Protein AF-A0A933ZY18-F1 (afdb_monomer)

Sequence (233 aa):
MLEDGKVERRLSHQMHDGTRAIAFTPGREPAPAQACGDRAPAEVPLDQVLRCLRPAGGAHWSYLAAWSHARRQGGEQSARAFIGELFAHVPVLDSGARGSTMTFAERDMGDVLIAWESEARLLSEKVGGGRFEIVVPPDSILTAPQVALVESNVDKHGTRAVAQAYLEHLFTREAQAIAERHFYRPTTRPAAIGLPPWELDTVEGAFEGWNAAQQAHFAEGALFDQLSIAAGR

Foldseek 3Di:
DPDDDQFDDWDFQLFKWFLFWKKFFPDDDDDPDDDPDPDDDLADAVLSQLQWEEEAACNLQNLVFQLLVQCVVPHNVSSLVRLLSSLLNHPDHDPHRVRQLCCCQPVVGIGIYRHIQLSLCCCCPPPPVNRIDIRGHQAGAIDGDIDTDRVVVCVVVVNVVVVVVVSVVSLDPVVLVVCVVSVTAHDNDGRPPDDPPHDHHYCCRRQVDDVSSCVQDPPVVHSVVVSNVSSVD

Nearest PDB structures (foldseek):
  1sbp-assembly1_A  TM=8.706E-01  e=3.350E-17  Salmonella enterica subsp. enterica serovar Typhimurium
  5um2-assembly1_A  TM=8.515E-01  e=4.002E-17  Xanthomonas citri pv. citri str. 306
  7li1-assembly4_D  TM=5.267E-01  e=4.310E-04  Moraxella catarrhalis
  8blj-assembly3_E  TM=5.184E-01  e=4.954E-02  Homo sapiens
  5cc2-assembly1_A  TM=5.055E-01  e=2.182E-01  Rattus norvegicus

Secondary structure (DSSP, 8-state):
--SSS---EEEP-S-BEETTEEEE-TTPPPPSSS---S---S---HHHHGGGEEE-S-HHHHHHHHHHHHHHHHHHHHHHHHHHHHHHT-----SSHHHHHHHHHTS---SEEEE-HHHHHHIIIIISTT--EEE--S--BEE---EEE-HHHHHHTT-HHHHHHHHHHTTSHHHHHHHHHTTPBPSSS--SS-------B-HHHHSSSHHHHIIIIISTTSHHHHHHHHTT-

pLDDT: mean 72.8, std 20.16, range [28.47, 97.62]

Structure (mmCIF, N/CA/C/O backbone):
data_AF-A0A933ZY18-F1
#
_entry.id   AF-A0A933ZY18-F1
#
loop_
_atom_site.group_PDB
_atom_site.id
_atom_site.type_symbol
_atom_site.label_atom_id
_atom_site.label_alt_id
_atom_site.label_comp_id
_atom_site.label_asym_id
_atom_site.label_entity_id
_atom_site.label_seq_id
_atom_site.pdbx_PDB_ins_code
_atom_site.Cartn_x
_atom_site.Cartn_y
_atom_site.Cartn_z
_atom_site.occupancy
_atom_site.B_iso_or_equiv
_atom_site.auth_seq_id
_atom_site.auth_comp_id
_atom_site.auth_asym_id
_atom_site.auth_atom_id
_atom_site.pdbx_PDB_model_num
ATOM 1 N N . MET A 1 1 ? 2.958 8.145 7.559 1.00 34.53 1 MET A N 1
ATOM 2 C CA . MET A 1 1 ? 2.672 8.616 8.932 1.00 34.53 1 MET A CA 1
ATOM 3 C C . MET A 1 1 ? 1.778 9.828 8.807 1.00 34.53 1 MET A C 1
ATOM 5 O O . MET A 1 1 ? 2.073 10.654 7.960 1.00 34.53 1 MET A O 1
ATOM 9 N N . LEU A 1 2 ? 0.702 9.921 9.587 1.00 28.47 2 LEU A N 1
ATOM 10 C CA . LEU A 1 2 ? 0.113 11.232 9.845 1.00 28.47 2 LEU A CA 1
ATOM 11 C C . LEU A 1 2 ? 1.062 11.922 10.827 1.00 28.47 2 LEU A C 1
ATOM 13 O O . LEU A 1 2 ? 1.424 11.321 11.842 1.00 28.47 2 LEU A O 1
ATOM 17 N N . GLU A 1 3 ? 1.553 13.093 10.438 1.00 29.53 3 GLU A N 1
ATOM 18 C CA . GLU A 1 3 ? 2.383 13.955 11.272 1.00 29.53 3 GLU A CA 1
ATOM 19 C C . GLU A 1 3 ? 1.662 14.283 12.589 1.00 29.53 3 GLU A C 1
ATOM 21 O O . GLU A 1 3 ? 0.439 14.186 12.690 1.00 29.53 3 GLU A O 1
ATOM 26 N N . ASP A 1 4 ? 2.454 14.642 13.596 1.00 32.34 4 ASP A N 1
ATOM 27 C CA . ASP A 1 4 ? 2.070 14.948 14.977 1.00 32.34 4 ASP A CA 1
ATOM 28 C C . ASP A 1 4 ? 1.767 13.746 15.879 1.00 32.34 4 ASP A C 1
ATOM 30 O O . ASP A 1 4 ? 0.615 13.401 16.122 1.00 32.34 4 ASP A O 1
ATOM 34 N N . GLY A 1 5 ? 2.832 13.158 16.442 1.00 33.94 5 GLY A N 1
ATOM 35 C CA . GLY A 1 5 ? 3.031 12.866 17.880 1.00 33.94 5 GLY A CA 1
ATOM 36 C C . GLY A 1 5 ? 1.871 12.435 18.800 1.00 33.94 5 GLY A C 1
ATOM 37 O O . GLY A 1 5 ? 2.003 12.582 20.009 1.00 33.94 5 GLY A O 1
ATOM 38 N N . LYS A 1 6 ? 0.743 11.930 18.291 1.00 39.88 6 LYS A N 1
ATOM 39 C CA . LYS A 1 6 ? -0.504 11.682 19.046 1.00 39.88 6 LYS A CA 1
ATOM 40 C C . LYS A 1 6 ? -1.030 10.252 18.905 1.00 39.88 6 LYS A C 1
ATOM 42 O O . LYS A 1 6 ? -2.209 9.994 19.150 1.00 39.88 6 LYS A O 1
ATOM 47 N N . VAL A 1 7 ? -0.174 9.318 18.491 1.00 38.09 7 VAL A N 1
ATOM 48 C CA . VAL A 1 7 ? -0.506 7.891 18.402 1.00 38.09 7 VAL A CA 1
ATOM 49 C C . VAL A 1 7 ? 0.275 7.141 19.475 1.00 38.09 7 VAL A C 1
ATOM 51 O O . VAL A 1 7 ? 1.445 6.831 19.275 1.00 38.09 7 VAL A O 1
ATOM 54 N N . GLU A 1 8 ? -0.371 6.846 20.604 1.00 49.00 8 GLU A N 1
ATOM 55 C CA . GLU A 1 8 ? 0.289 6.244 21.777 1.00 49.00 8 GLU A CA 1
ATOM 56 C C . GLU A 1 8 ? 0.018 4.745 21.979 1.00 49.00 8 GLU A C 1
ATOM 58 O O . GLU A 1 8 ? 0.599 4.121 22.863 1.00 49.00 8 GLU A O 1
ATOM 63 N N . ARG A 1 9 ? -0.736 4.085 21.088 1.00 39.62 9 ARG A N 1
ATOM 64 C CA . ARG A 1 9 ? -0.764 2.613 21.062 1.00 39.62 9 ARG A CA 1
ATOM 65 C C . ARG A 1 9 ? -1.024 2.068 19.664 1.00 39.62 9 ARG A C 1
ATOM 67 O O . ARG A 1 9 ? -2.164 2.029 19.203 1.00 39.62 9 ARG A O 1
ATOM 74 N N . ARG A 1 10 ? 0.045 1.631 18.988 1.00 44.94 10 ARG A N 1
ATOM 75 C CA . ARG A 1 10 ? -0.068 0.776 17.796 1.00 44.94 10 ARG A CA 1
ATOM 76 C C . ARG A 1 10 ? -0.525 -0.600 18.262 1.00 44.94 10 ARG A C 1
ATOM 78 O O . ARG A 1 10 ? 0.154 -1.226 19.075 1.00 44.94 10 ARG A O 1
ATOM 85 N N . LEU A 1 11 ? -1.676 -1.051 17.781 1.00 39.22 11 LEU A N 1
ATOM 86 C CA . LEU A 1 11 ? -2.040 -2.457 17.889 1.00 39.22 11 LEU A CA 1
ATOM 87 C C . LEU A 1 11 ? -1.431 -3.180 16.687 1.00 39.22 11 LEU A C 1
ATOM 89 O O . LEU A 1 11 ? -1.256 -2.582 15.627 1.00 39.22 11 LEU A O 1
ATOM 93 N N . SER A 1 12 ? -1.038 -4.434 16.898 1.00 42.81 12 SER A N 1
ATOM 94 C CA . SER A 1 12 ? -0.394 -5.298 15.903 1.00 42.81 12 SER A CA 1
ATOM 95 C C . SER A 1 12 ? -1.143 -5.329 14.569 1.00 42.81 12 SER A C 1
ATOM 97 O O . SER A 1 12 ? -2.323 -5.005 14.512 1.00 42.81 12 SER A O 1
ATOM 99 N N . HIS A 1 13 ? -0.477 -5.790 13.509 1.00 48.47 13 HIS A N 1
ATOM 100 C CA . HIS A 1 13 ? -1.038 -5.935 12.162 1.00 48.47 13 HIS A CA 1
ATOM 101 C C . HIS A 1 13 ? -2.472 -6.482 12.170 1.00 48.47 13 HIS A C 1
ATOM 103 O O . HIS A 1 13 ? -2.711 -7.631 12.547 1.00 48.47 13 HIS A O 1
ATOM 109 N N . GLN A 1 14 ? -3.432 -5.643 11.775 1.00 37.50 14 GLN A N 1
ATOM 110 C CA . GLN A 1 14 ? -4.850 -6.006 11.795 1.00 37.50 14 GLN A CA 1
ATOM 111 C C . GLN A 1 14 ? -5.166 -7.034 10.708 1.00 37.50 14 GLN A C 1
ATOM 113 O O . GLN A 1 14 ? -5.927 -7.977 10.929 1.00 37.50 14 GLN A O 1
ATOM 118 N N . MET A 1 15 ? -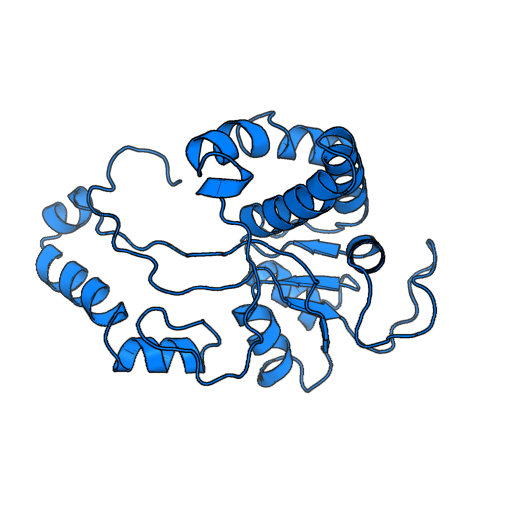4.581 -6.819 9.532 1.00 43.78 15 MET A N 1
ATOM 119 C CA . MET A 1 15 ? -4.732 -7.621 8.328 1.00 43.78 15 MET A CA 1
ATOM 120 C C . MET A 1 15 ? -3.410 -7.566 7.571 1.00 43.78 15 MET A C 1
ATOM 122 O O . MET A 1 15 ? -2.700 -6.561 7.652 1.00 43.78 15 MET A O 1
ATOM 126 N N . HIS A 1 16 ? -3.080 -8.632 6.851 1.00 51.56 16 HIS A N 1
ATOM 127 C CA . HIS A 1 16 ? -2.079 -8.530 5.802 1.00 51.56 16 HIS A CA 1
ATOM 128 C C . HIS A 1 16 ? -2.812 -8.377 4.484 1.00 51.56 16 HIS A C 1
ATOM 130 O O . HIS A 1 16 ? -3.824 -9.023 4.215 1.00 51.56 16 HIS A O 1
ATOM 136 N N . ASP A 1 17 ? -2.290 -7.504 3.665 1.00 50.41 17 ASP A N 1
ATOM 137 C CA . ASP A 1 17 ? -2.582 -7.494 2.259 1.00 50.41 17 ASP A CA 1
ATOM 138 C C . ASP A 1 17 ? -1.215 -7.677 1.575 1.00 50.41 17 ASP A C 1
ATOM 140 O O . ASP A 1 17 ? -0.151 -7.537 2.188 1.00 50.41 17 ASP A O 1
ATOM 144 N N . GLY A 1 18 ? -1.203 -8.156 0.347 1.00 48.94 18 GLY A N 1
ATOM 145 C CA . GLY A 1 18 ? 0.010 -8.115 -0.455 1.00 48.94 18 GLY A CA 1
ATOM 146 C C . GLY A 1 18 ? -0.217 -7.082 -1.531 1.00 48.94 18 GLY A C 1
ATOM 147 O O . GLY A 1 18 ? -1.226 -7.142 -2.226 1.00 48.94 18 GLY A O 1
ATOM 148 N N . THR A 1 19 ? 0.725 -6.170 -1.759 1.00 48.69 19 THR A N 1
ATOM 149 C CA . THR A 1 19 ? 0.749 -5.429 -3.030 1.00 48.69 19 THR A CA 1
ATOM 150 C C . THR A 1 19 ? 1.268 -6.370 -4.110 1.00 48.69 19 THR A C 1
ATOM 152 O O . THR A 1 19 ? 2.415 -6.290 -4.544 1.00 48.69 19 THR A O 1
ATOM 155 N N . ARG A 1 20 ? 0.474 -7.389 -4.426 1.00 52.94 20 ARG A N 1
ATOM 156 C CA . ARG A 1 20 ? 0.888 -8.530 -5.244 1.00 52.94 20 ARG A CA 1
ATOM 157 C C . ARG A 1 20 ? -0.031 -8.794 -6.407 1.00 52.94 20 ARG A C 1
ATOM 159 O O . ARG A 1 20 ? 0.311 -9.620 -7.232 1.00 52.94 20 ARG A O 1
ATOM 166 N N . ALA A 1 21 ? -1.179 -8.145 -6.485 1.00 50.62 21 ALA A N 1
ATOM 167 C CA . ALA A 1 21 ? -2.125 -8.477 -7.521 1.00 50.62 21 ALA A CA 1
ATOM 168 C C . ALA A 1 21 ? -2.104 -7.391 -8.580 1.00 50.62 21 ALA A C 1
ATOM 170 O O . ALA A 1 21 ? -2.501 -6.247 -8.355 1.00 50.62 21 ALA A O 1
ATOM 171 N N . ILE A 1 22 ? -1.590 -7.778 -9.734 1.00 54.84 22 ILE A N 1
ATOM 172 C CA . ILE A 1 22 ? -1.619 -6.952 -10.912 1.00 54.84 22 ILE A CA 1
ATOM 173 C C . ILE A 1 22 ? -2.830 -7.374 -11.739 1.00 54.84 22 ILE A C 1
ATOM 175 O O . ILE A 1 22 ? -2.928 -8.536 -12.123 1.00 54.84 22 ILE A O 1
ATOM 179 N N . ALA A 1 23 ? -3.769 -6.456 -11.969 1.00 53.47 23 ALA A N 1
ATOM 180 C CA . ALA A 1 23 ? -4.942 -6.728 -12.794 1.00 53.47 23 ALA A CA 1
ATOM 181 C C . ALA A 1 23 ? -4.691 -6.293 -14.245 1.00 53.47 23 ALA A C 1
ATOM 183 O O . ALA A 1 23 ? -4.253 -5.163 -14.465 1.00 53.47 23 ALA A O 1
ATOM 184 N N . PHE A 1 24 ? -4.982 -7.166 -15.214 1.00 62.53 24 PHE A N 1
ATOM 185 C CA . PHE A 1 24 ? -4.887 -6.891 -16.658 1.00 62.53 24 PHE A CA 1
ATOM 186 C C . PHE A 1 24 ? -6.219 -7.167 -17.371 1.00 62.53 24 PHE A C 1
ATOM 188 O O . PHE A 1 24 ? -6.963 -8.054 -16.950 1.00 62.53 24 PHE A O 1
ATOM 195 N N . THR A 1 25 ? -6.504 -6.432 -18.453 1.00 55.06 25 THR A N 1
ATOM 196 C CA . THR A 1 25 ? -7.696 -6.606 -19.308 1.00 55.06 25 THR A CA 1
ATOM 197 C C . THR A 1 25 ? -7.380 -7.484 -20.533 1.00 55.06 25 THR A C 1
ATOM 199 O O . THR A 1 25 ? -6.702 -7.011 -21.446 1.00 55.06 25 THR A O 1
ATOM 202 N N . PRO A 1 26 ? -7.885 -8.731 -20.641 1.00 47.31 26 PRO A N 1
ATOM 203 C CA . PRO A 1 26 ? -7.624 -9.599 -21.789 1.00 47.31 26 PRO A CA 1
ATOM 204 C C . PRO A 1 26 ? -8.159 -9.021 -23.110 1.00 47.31 26 PRO A C 1
ATOM 206 O O . PRO A 1 26 ? -9.327 -8.646 -23.199 1.00 47.31 26 PRO A O 1
ATOM 209 N N . GLY A 1 27 ? -7.330 -9.026 -24.162 1.00 43.72 27 GLY A N 1
ATOM 210 C CA . GLY A 1 27 ? -7.775 -8.824 -25.550 1.00 43.72 27 GLY A CA 1
ATOM 211 C C . GLY A 1 27 ? -7.761 -7.390 -26.093 1.00 43.72 27 GLY A C 1
ATOM 212 O O . GLY A 1 27 ? -8.311 -7.163 -27.169 1.00 43.72 27 GLY A O 1
ATOM 213 N N . ARG A 1 28 ? -7.138 -6.426 -25.404 1.00 46.72 28 ARG A N 1
ATOM 214 C CA . ARG A 1 28 ? -6.880 -5.093 -25.972 1.00 46.72 28 ARG A CA 1
ATOM 215 C C . ARG A 1 28 ? -5.547 -5.109 -26.727 1.00 46.72 28 ARG A C 1
ATOM 217 O O . ARG A 1 28 ? -4.514 -5.386 -26.126 1.00 46.72 28 ARG A O 1
ATOM 224 N N . GLU A 1 29 ? -5.568 -4.843 -28.036 1.00 33.28 29 GLU A N 1
ATOM 225 C CA . GLU A 1 29 ? -4.339 -4.554 -28.792 1.00 33.28 29 GLU A CA 1
ATOM 226 C C . GLU A 1 29 ? -3.653 -3.328 -28.162 1.00 33.28 29 GLU A C 1
ATOM 228 O O . GLU A 1 29 ? -4.334 -2.322 -27.917 1.00 33.28 29 GLU A O 1
ATOM 233 N N . PRO A 1 30 ? -2.337 -3.382 -27.883 1.00 35.69 30 PRO A N 1
ATOM 234 C CA . PRO A 1 30 ? -1.630 -2.250 -27.303 1.00 35.69 30 PRO A CA 1
ATOM 235 C C . PRO A 1 30 ? -1.713 -1.044 -28.246 1.00 35.69 30 PRO A C 1
ATOM 237 O O . PRO A 1 30 ? -1.500 -1.164 -29.456 1.00 35.69 30 PRO A O 1
ATOM 240 N N . ALA A 1 31 ? -2.010 0.137 -27.694 1.00 34.41 31 ALA A N 1
ATOM 241 C CA . ALA A 1 31 ? -1.918 1.388 -28.443 1.00 34.41 31 ALA A CA 1
ATOM 242 C C . ALA A 1 31 ? -0.500 1.532 -29.037 1.00 34.41 31 ALA A C 1
ATOM 244 O O . ALA A 1 31 ? 0.466 1.089 -28.410 1.00 34.41 31 ALA A O 1
ATOM 245 N N . PRO A 1 32 ? -0.336 2.126 -30.235 1.00 30.11 32 PRO A N 1
ATOM 246 C CA . PRO A 1 32 ? 0.930 2.103 -30.957 1.00 30.11 32 PRO A CA 1
ATOM 247 C C . PRO A 1 32 ? 1.968 3.039 -30.319 1.00 30.11 32 PRO A C 1
ATOM 249 O O . PRO A 1 32 ? 2.194 4.158 -30.768 1.00 30.11 32 PRO A O 1
ATOM 252 N N . ALA A 1 33 ? 2.613 2.529 -29.275 1.00 30.78 33 ALA A N 1
ATOM 253 C CA . ALA A 1 33 ? 3.960 2.832 -28.820 1.00 30.78 33 ALA A CA 1
ATOM 254 C C . ALA A 1 33 ? 4.476 1.587 -28.064 1.00 30.78 33 ALA A C 1
ATOM 256 O O . ALA A 1 33 ? 4.410 1.503 -26.846 1.00 30.78 33 ALA A O 1
ATOM 257 N N . GLN A 1 34 ? 4.956 0.613 -28.851 1.00 35.12 34 GLN A N 1
ATOM 258 C CA . GLN A 1 34 ? 5.782 -0.544 -28.459 1.00 35.12 34 GLN A CA 1
ATOM 259 C C . GLN A 1 34 ? 5.134 -1.660 -27.610 1.00 35.12 34 GLN A C 1
ATOM 261 O O . GLN A 1 3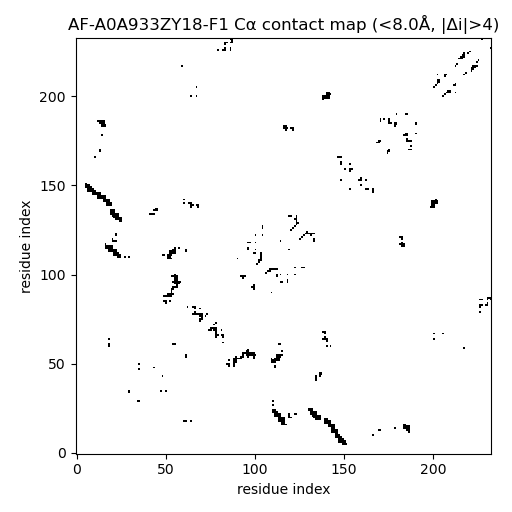4 ? 5.481 -1.895 -26.462 1.00 35.12 34 GLN A O 1
ATOM 266 N N . ALA A 1 35 ? 4.271 -2.425 -28.289 1.00 32.53 35 ALA A N 1
ATOM 267 C CA . ALA A 1 35 ? 4.130 -3.888 -28.245 1.00 32.53 35 ALA A CA 1
ATOM 268 C C . ALA A 1 35 ? 4.627 -4.629 -26.979 1.00 32.53 35 ALA A C 1
ATOM 270 O O . ALA A 1 35 ? 5.752 -5.134 -26.933 1.00 32.53 35 ALA A O 1
ATOM 271 N N . CYS A 1 36 ? 3.725 -4.821 -26.012 1.00 33.97 36 CYS A N 1
ATOM 272 C CA . CYS A 1 36 ? 3.759 -5.997 -25.142 1.00 33.97 36 CYS A CA 1
ATOM 273 C C . CYS A 1 36 ? 3.597 -7.245 -26.021 1.00 33.97 36 CYS A C 1
ATOM 275 O O . CYS A 1 36 ? 2.621 -7.361 -26.757 1.00 33.97 36 CYS A O 1
ATOM 277 N N . GLY A 1 37 ? 4.591 -8.133 -25.996 1.00 30.14 37 GLY A N 1
ATOM 278 C CA . GLY A 1 37 ? 4.646 -9.310 -26.857 1.00 30.14 37 GLY A CA 1
ATOM 279 C C . GLY A 1 37 ? 3.413 -10.206 -26.730 1.00 30.14 37 GLY A C 1
ATOM 280 O O . GLY A 1 37 ? 2.922 -10.478 -25.635 1.00 30.14 37 GLY A O 1
ATOM 281 N N . ASP A 1 38 ? 2.945 -10.687 -27.877 1.00 31.42 38 ASP A N 1
ATOM 282 C CA . ASP A 1 38 ? 1.835 -11.622 -28.009 1.00 31.42 38 ASP A CA 1
ATOM 283 C C . ASP A 1 38 ? 2.120 -12.949 -27.286 1.00 31.42 38 ASP A C 1
ATOM 285 O O . ASP A 1 38 ? 2.830 -13.811 -27.812 1.00 31.42 38 ASP A O 1
ATOM 289 N N . ARG A 1 39 ? 1.548 -13.106 -26.086 1.00 31.86 39 ARG A N 1
ATOM 290 C CA . ARG A 1 39 ? 1.054 -14.335 -25.419 1.00 31.86 39 ARG A CA 1
ATOM 291 C C . ARG A 1 39 ? 1.180 -14.164 -23.910 1.00 31.86 39 ARG A C 1
ATOM 293 O O . ARG A 1 39 ? 2.277 -13.981 -23.401 1.00 31.86 39 ARG A O 1
ATOM 300 N N . ALA A 1 40 ? 0.069 -14.335 -23.203 1.00 34.50 40 ALA A N 1
ATOM 301 C CA . ALA A 1 40 ? 0.075 -14.595 -21.770 1.00 34.50 40 ALA A CA 1
ATOM 302 C C . ALA A 1 40 ? 0.433 -16.071 -21.511 1.00 34.50 40 ALA A C 1
ATOM 304 O O . ALA A 1 40 ? -0.286 -16.964 -21.971 1.00 34.50 40 ALA A O 1
ATOM 305 N N . PRO A 1 41 ? 1.516 -16.357 -20.775 1.00 35.84 41 PRO A N 1
ATOM 306 C CA . PRO A 1 41 ? 1.573 -17.508 -19.893 1.00 35.84 41 PRO A CA 1
ATOM 307 C C . PRO A 1 41 ? 1.449 -17.056 -18.431 1.00 35.84 41 PRO A C 1
ATOM 309 O O . PRO A 1 41 ? 1.729 -15.911 -18.092 1.00 35.84 41 PRO A O 1
ATOM 312 N N . ALA A 1 42 ? 1.087 -17.994 -17.557 1.00 35.84 42 ALA A N 1
ATOM 313 C CA . ALA A 1 42 ? 0.903 -17.835 -16.109 1.00 35.84 42 ALA A CA 1
ATOM 314 C C . ALA A 1 42 ? 2.151 -17.363 -15.313 1.00 35.84 42 ALA A C 1
ATOM 316 O O . ALA A 1 42 ? 2.127 -17.345 -14.087 1.00 35.84 42 ALA A O 1
ATOM 317 N N . GLU A 1 43 ? 3.229 -16.972 -15.994 1.00 36.00 43 GLU A N 1
ATOM 318 C CA . GLU A 1 43 ? 4.489 -16.478 -15.436 1.00 36.00 43 GLU A CA 1
ATOM 319 C C . GLU A 1 43 ? 5.022 -15.364 -16.353 1.00 36.00 43 GLU A C 1
ATOM 321 O O . GLU A 1 43 ? 5.924 -15.574 -17.164 1.00 36.00 43 GLU A O 1
ATOM 326 N N . VAL A 1 44 ? 4.423 -14.173 -16.281 1.00 42.41 44 VAL A N 1
ATOM 327 C CA . VAL A 1 44 ? 4.985 -12.984 -16.937 1.00 42.41 44 VAL A CA 1
ATOM 328 C C . VAL A 1 44 ? 6.016 -12.376 -15.982 1.00 42.41 44 VAL A C 1
ATOM 330 O O . VAL A 1 44 ? 5.647 -11.999 -14.864 1.00 42.41 44 VAL A O 1
ATOM 333 N N . PRO A 1 45 ? 7.305 -12.291 -16.359 1.00 43.78 45 PRO A N 1
ATOM 334 C CA . PRO A 1 45 ? 8.303 -11.668 -15.504 1.00 43.78 45 PRO A CA 1
ATOM 335 C C . PRO A 1 45 ? 7.955 -10.185 -15.290 1.00 43.78 45 PRO A C 1
ATOM 337 O O . PRO A 1 45 ? 7.406 -9.518 -16.172 1.00 43.78 45 PRO A O 1
ATOM 340 N N . LEU A 1 46 ? 8.188 -9.687 -14.067 1.00 48.69 46 LEU A N 1
ATOM 341 C CA . LEU A 1 46 ? 7.669 -8.386 -13.624 1.00 48.69 46 LEU A CA 1
ATOM 342 C C . LEU A 1 46 ? 8.111 -7.250 -14.564 1.00 48.69 46 LEU A C 1
ATOM 344 O O . LEU A 1 46 ? 7.322 -6.341 -14.794 1.00 48.69 46 LEU A O 1
ATOM 348 N N . ASP A 1 47 ? 9.295 -7.358 -15.183 1.00 39.59 47 ASP A N 1
ATOM 349 C CA . ASP A 1 47 ? 9.846 -6.434 -16.189 1.00 39.59 47 ASP A CA 1
ATOM 350 C C . ASP A 1 47 ? 8.901 -6.175 -17.383 1.00 39.59 47 ASP A C 1
ATOM 352 O O . ASP A 1 47 ? 8.832 -5.056 -17.889 1.00 39.59 47 ASP A O 1
ATOM 356 N N . GLN A 1 48 ? 8.141 -7.181 -17.828 1.00 40.50 48 GLN A N 1
ATOM 357 C CA . GLN A 1 48 ? 7.142 -7.032 -18.891 1.00 40.50 48 GLN A CA 1
ATOM 358 C C . GLN A 1 48 ? 5.847 -6.392 -18.399 1.00 40.50 48 GLN A C 1
ATOM 360 O O . GLN A 1 48 ? 5.220 -5.643 -19.144 1.00 40.50 48 GLN A O 1
ATOM 365 N N . VAL A 1 49 ? 5.472 -6.651 -17.149 1.00 43.41 49 VAL A N 1
ATOM 366 C CA . VAL A 1 49 ? 4.240 -6.140 -16.546 1.00 43.41 49 VAL A CA 1
ATOM 367 C 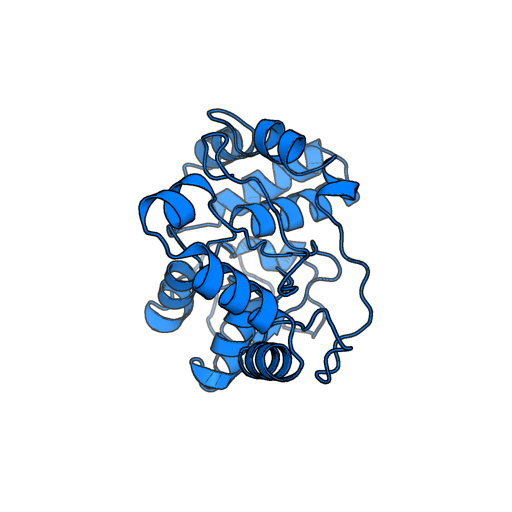C . VAL A 1 49 ? 4.345 -4.642 -16.222 1.00 43.41 49 VAL A C 1
ATOM 369 O O . VAL A 1 49 ? 3.342 -3.929 -16.262 1.00 43.41 49 VAL A O 1
ATOM 372 N N . LEU A 1 50 ? 5.549 -4.124 -15.944 1.00 44.94 50 LEU A N 1
ATOM 373 C CA . LEU A 1 50 ? 5.695 -2.716 -15.548 1.00 44.94 50 LEU A CA 1
ATOM 374 C C . LEU A 1 50 ? 5.659 -1.717 -16.700 1.00 44.94 50 LEU A C 1
ATOM 376 O O . LEU A 1 50 ? 5.458 -0.531 -16.447 1.00 44.94 50 LEU A O 1
ATOM 380 N N . ARG A 1 51 ? 5.823 -2.171 -17.948 1.00 34.19 51 ARG A N 1
ATOM 381 C CA . ARG A 1 51 ? 5.801 -1.293 -19.128 1.00 34.19 51 ARG A CA 1
ATOM 382 C C . ARG A 1 51 ? 4.434 -0.628 -19.378 1.00 34.19 51 ARG A C 1
ATOM 384 O O . ARG A 1 51 ? 4.348 0.247 -20.225 1.00 34.19 51 ARG A O 1
ATOM 391 N N . CYS A 1 52 ? 3.378 -0.967 -18.628 1.00 37.25 52 CYS A N 1
ATOM 392 C CA . CYS A 1 52 ? 2.016 -0.448 -18.855 1.00 37.25 52 CYS A CA 1
ATOM 393 C C . CYS A 1 52 ? 1.250 -0.044 -17.572 1.00 37.25 52 CYS A C 1
ATOM 395 O O . CYS A 1 52 ? 0.022 -0.145 -17.503 1.00 37.25 52 CYS A O 1
ATOM 397 N N . LEU A 1 53 ? 1.964 0.363 -16.521 1.00 37.69 53 LEU A N 1
ATOM 398 C CA . LEU A 1 53 ? 1.491 0.251 -15.139 1.00 37.69 53 LEU A CA 1
ATOM 399 C C . LEU A 1 53 ? 0.832 1.523 -14.554 1.00 37.69 53 LEU A C 1
ATOM 401 O O . LEU A 1 53 ? 1.335 2.625 -14.747 1.00 37.69 53 LEU A O 1
ATOM 405 N N . ARG A 1 54 ? -0.244 1.384 -13.752 1.00 47.53 54 ARG A N 1
ATOM 406 C CA . ARG A 1 54 ? -0.832 2.463 -12.910 1.00 47.53 54 ARG A CA 1
ATOM 407 C C . ARG A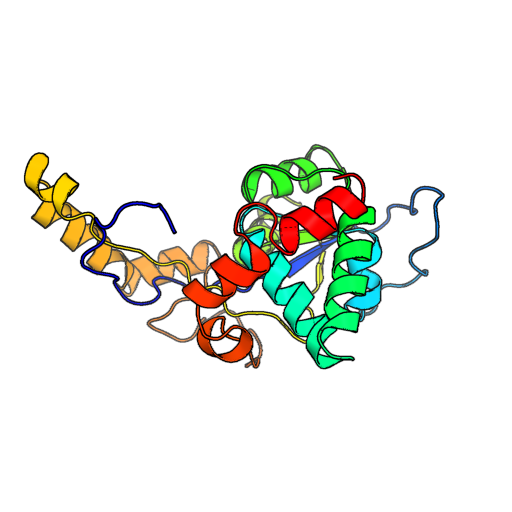 1 54 ? -0.798 2.125 -11.402 1.00 47.53 54 ARG A C 1
ATOM 409 O O . ARG A 1 54 ? -1.237 1.031 -11.044 1.00 47.53 54 ARG A O 1
ATOM 416 N N . PRO A 1 55 ? -0.382 3.037 -10.493 1.00 45.41 55 PRO A N 1
ATOM 417 C CA . PRO A 1 55 ? -0.415 2.800 -9.047 1.00 45.41 55 PRO A CA 1
ATOM 418 C C . PRO A 1 55 ? -1.805 3.033 -8.441 1.00 45.41 55 PRO A C 1
ATOM 420 O O . PRO A 1 55 ? -2.437 4.060 -8.697 1.00 45.41 55 PRO A O 1
ATOM 423 N N . ALA A 1 56 ? -2.251 2.125 -7.572 1.00 39.34 56 ALA A N 1
ATOM 424 C CA . ALA A 1 56 ? -3.347 2.329 -6.627 1.00 39.34 56 ALA A CA 1
ATOM 425 C C . ALA A 1 56 ? -2.825 2.931 -5.309 1.00 39.34 56 ALA A C 1
ATOM 427 O O . ALA A 1 56 ? -1.759 2.548 -4.827 1.00 39.34 56 ALA A O 1
ATOM 428 N N . GLY A 1 57 ? -3.553 3.882 -4.704 1.00 43.06 57 GLY A N 1
ATOM 429 C CA . GLY A 1 57 ? -3.283 4.364 -3.338 1.00 43.06 57 GLY A CA 1
ATOM 430 C C . GLY A 1 57 ? -3.004 3.208 -2.373 1.00 43.06 57 GLY A C 1
ATOM 431 O O . GLY A 1 57 ? -3.598 2.149 -2.481 1.00 43.06 57 GLY A O 1
ATOM 432 N N . GLY A 1 58 ? -2.008 3.369 -1.506 1.00 57.44 58 GLY A N 1
ATOM 433 C CA . GLY A 1 58 ? -1.005 2.310 -1.308 1.00 57.44 58 GLY A CA 1
ATOM 434 C C . GLY A 1 58 ? 0.210 2.479 -2.228 1.00 57.44 58 GLY A C 1
ATOM 435 O O . GLY A 1 58 ? 1.068 1.601 -2.284 1.00 57.44 58 GLY A O 1
ATOM 436 N N . ALA A 1 59 ? 0.309 3.628 -2.907 1.00 68.69 59 ALA A N 1
ATOM 437 C CA . ALA A 1 59 ? 1.384 3.968 -3.830 1.00 68.69 59 ALA A CA 1
ATOM 438 C C . ALA A 1 59 ? 2.771 3.798 -3.199 1.00 68.69 59 ALA A C 1
ATOM 440 O O . ALA A 1 59 ? 3.667 3.300 -3.865 1.00 68.69 59 ALA A O 1
ATOM 441 N N . HIS A 1 60 ? 2.931 4.099 -1.903 1.00 82.50 60 HIS A N 1
ATOM 442 C CA . HIS A 1 60 ? 4.186 3.845 -1.192 1.00 82.50 60 HIS A CA 1
ATOM 443 C C . HIS A 1 60 ? 4.544 2.358 -1.168 1.00 82.50 60 HIS A C 1
ATOM 445 O O . HIS A 1 60 ? 5.659 1.998 -1.508 1.00 82.50 60 HIS A O 1
ATOM 451 N N . TRP A 1 61 ? 3.607 1.473 -0.829 1.00 80.94 61 TRP A N 1
ATOM 452 C CA . TRP A 1 61 ? 3.864 0.032 -0.828 1.00 80.94 61 TRP A CA 1
ATOM 453 C C . TRP A 1 61 ? 4.131 -0.509 -2.234 1.00 80.94 61 TRP A C 1
ATOM 455 O O . TRP A 1 61 ? 5.057 -1.291 -2.421 1.00 80.94 61 TRP A O 1
ATOM 465 N N . SER A 1 62 ? 3.374 -0.033 -3.224 1.00 81.56 62 SER A N 1
ATOM 466 C CA . SER A 1 62 ? 3.568 -0.373 -4.640 1.00 81.56 62 SER A CA 1
ATOM 467 C C . SER A 1 62 ? 4.952 0.045 -5.140 1.00 81.56 62 SER A C 1
ATOM 469 O O . SER A 1 62 ? 5.669 -0.750 -5.743 1.00 81.56 62 SER A O 1
ATOM 471 N N . TYR A 1 63 ? 5.353 1.274 -4.818 1.00 86.69 63 TYR A N 1
ATOM 472 C CA . TYR A 1 63 ? 6.673 1.818 -5.106 1.00 86.69 63 TYR A CA 1
ATOM 473 C C . TYR A 1 63 ? 7.774 1.015 -4.405 1.00 86.69 63 TYR A C 1
ATOM 475 O O . TYR A 1 63 ? 8.751 0.646 -5.044 1.00 86.69 63 TYR A O 1
ATOM 483 N N . LEU A 1 64 ? 7.624 0.703 -3.112 1.00 88.75 64 LEU A N 1
ATOM 484 C CA . LEU A 1 64 ? 8.639 -0.034 -2.351 1.00 88.75 64 LEU A CA 1
ATOM 485 C C . LEU A 1 64 ? 8.780 -1.480 -2.841 1.00 88.75 64 LEU A C 1
ATOM 487 O O . LEU A 1 64 ? 9.895 -1.994 -2.892 1.00 88.75 64 LEU A O 1
ATOM 491 N N . ALA A 1 65 ? 7.686 -2.128 -3.251 1.00 85.94 65 ALA A N 1
ATOM 492 C CA . ALA A 1 65 ? 7.735 -3.452 -3.866 1.00 85.94 65 ALA A CA 1
ATOM 493 C C . ALA A 1 65 ? 8.520 -3.425 -5.189 1.00 85.94 65 ALA A C 1
ATOM 495 O O . ALA A 1 65 ? 9.451 -4.211 -5.371 1.00 85.94 65 ALA A O 1
ATOM 496 N N . ALA A 1 66 ? 8.192 -2.475 -6.070 1.00 86.38 66 ALA A N 1
ATOM 497 C CA . ALA A 1 66 ? 8.878 -2.250 -7.341 1.00 86.38 66 ALA A CA 1
ATOM 498 C C . ALA A 1 66 ? 10.369 -1.917 -7.139 1.00 86.38 66 ALA A C 1
ATOM 500 O O . ALA A 1 66 ? 11.242 -2.519 -7.767 1.00 86.38 66 ALA A O 1
ATOM 501 N N . TRP A 1 67 ? 10.669 -1.019 -6.198 1.00 90.62 67 TRP A N 1
ATOM 502 C CA . TRP A 1 67 ? 12.030 -0.636 -5.836 1.00 90.62 67 TRP A CA 1
ATOM 503 C C . TRP A 1 67 ? 12.829 -1.829 -5.312 1.00 90.62 67 TRP A C 1
ATOM 505 O O . TRP A 1 67 ? 13.947 -2.062 -5.765 1.00 90.62 67 TRP A O 1
ATOM 515 N N . SER A 1 68 ? 12.272 -2.601 -4.371 1.00 89.19 68 SER A N 1
ATOM 516 C CA . SER A 1 68 ? 12.961 -3.753 -3.775 1.00 89.19 68 SER A CA 1
ATOM 517 C C . SER A 1 68 ? 13.271 -4.828 -4.818 1.00 89.19 68 SER A C 1
ATOM 519 O O . SER A 1 68 ? 14.388 -5.349 -4.858 1.00 89.19 68 SER A O 1
ATOM 521 N N . HIS A 1 69 ? 12.322 -5.097 -5.721 1.00 86.19 69 HIS A N 1
ATOM 522 C CA . HIS A 1 69 ? 12.514 -6.032 -6.825 1.00 86.19 69 HIS A CA 1
A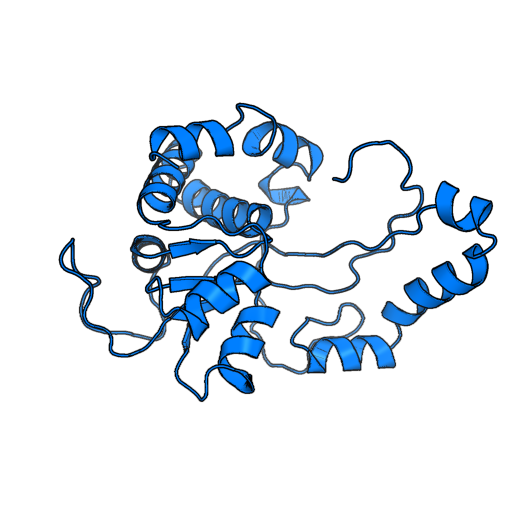TOM 523 C C . HIS A 1 69 ? 13.659 -5.619 -7.754 1.00 86.19 69 HIS A C 1
ATOM 525 O O . HIS A 1 69 ? 14.559 -6.416 -8.016 1.00 86.19 69 HIS A O 1
ATOM 531 N N . ALA A 1 70 ? 13.672 -4.371 -8.217 1.00 89.31 70 ALA A N 1
ATOM 532 C CA . ALA A 1 70 ? 14.740 -3.885 -9.085 1.00 89.31 70 ALA A CA 1
ATOM 533 C C . ALA A 1 70 ? 16.089 -3.799 -8.348 1.00 89.31 70 ALA A C 1
ATOM 535 O O . ALA A 1 70 ? 17.136 -4.162 -8.886 1.00 89.31 70 ALA A O 1
ATOM 536 N N . ARG A 1 71 ? 16.076 -3.421 -7.063 1.00 91.44 71 ARG A N 1
ATOM 537 C CA . ARG A 1 71 ? 17.288 -3.377 -6.238 1.00 91.44 71 ARG A CA 1
ATOM 538 C C . ARG A 1 71 ? 17.943 -4.751 -6.087 1.00 91.44 71 ARG A C 1
ATOM 540 O O . ARG A 1 71 ? 19.169 -4.818 -6.061 1.00 91.44 71 ARG A O 1
ATOM 547 N N . ARG A 1 72 ? 17.171 -5.844 -6.027 1.00 86.94 72 ARG A N 1
ATOM 548 C CA . ARG A 1 72 ? 17.727 -7.212 -6.011 1.00 86.94 72 ARG A CA 1
ATOM 549 C C . ARG A 1 72 ? 18.483 -7.575 -7.289 1.00 86.94 72 ARG A C 1
ATOM 551 O O . ARG A 1 72 ? 19.407 -8.376 -7.222 1.00 86.94 72 ARG A O 1
ATOM 558 N N . GLN A 1 73 ? 18.105 -7.004 -8.429 1.00 86.56 73 GLN A N 1
ATOM 559 C CA . GLN A 1 73 ? 18.693 -7.354 -9.725 1.00 86.56 73 GLN A CA 1
ATOM 560 C C . GLN A 1 73 ? 20.024 -6.649 -9.989 1.00 86.56 73 GLN A C 1
ATOM 562 O O . GLN A 1 73 ? 20.904 -7.219 -10.629 1.00 86.56 73 GLN A O 1
ATOM 567 N N . GLY A 1 74 ? 20.186 -5.415 -9.507 1.00 89.50 74 GLY A N 1
ATOM 568 C CA . GLY A 1 74 ? 21.371 -4.615 -9.834 1.00 89.50 74 GLY A CA 1
ATOM 569 C C . GLY A 1 74 ? 21.672 -3.476 -8.865 1.00 89.50 74 GLY A C 1
ATOM 570 O O . GLY A 1 74 ? 22.316 -2.501 -9.247 1.00 89.50 74 GLY A O 1
ATOM 571 N N . GLY A 1 75 ? 21.190 -3.560 -7.626 1.00 93.69 75 GLY A N 1
ATOM 572 C CA . GLY A 1 75 ? 21.394 -2.530 -6.613 1.00 93.69 75 GLY A CA 1
ATOM 573 C C . GLY A 1 75 ? 20.605 -1.247 -6.881 1.00 93.69 75 GLY A C 1
ATOM 574 O O . GLY A 1 75 ? 19.636 -1.212 -7.639 1.00 93.69 75 GLY A O 1
ATOM 575 N N . GLU A 1 76 ? 21.008 -0.164 -6.220 1.00 92.94 76 GLU A N 1
ATOM 576 C CA . GLU A 1 76 ? 20.255 1.095 -6.217 1.00 92.94 76 GLU A CA 1
ATOM 577 C C . GLU A 1 76 ? 20.108 1.727 -7.608 1.00 92.94 76 GLU A C 1
ATOM 579 O O . GLU A 1 76 ? 19.050 2.261 -7.938 1.00 92.94 76 GLU A O 1
ATOM 584 N N . GLN A 1 77 ? 21.141 1.644 -8.450 1.00 94.25 77 GLN A N 1
ATOM 585 C CA . GLN A 1 77 ? 21.086 2.212 -9.797 1.00 94.25 77 GLN A CA 1
ATOM 586 C C . GLN A 1 77 ? 20.023 1.519 -10.660 1.00 94.25 77 GLN A C 1
ATOM 588 O O . GLN A 1 77 ? 19.289 2.196 -11.380 1.00 94.25 77 GLN A O 1
ATOM 593 N N . SER A 1 78 ? 19.899 0.192 -10.538 1.00 93.19 78 SER A N 1
ATOM 594 C CA . SER A 1 78 ? 18.839 -0.573 -11.200 1.00 93.19 78 SER A CA 1
ATOM 595 C C . SER A 1 78 ? 17.458 -0.152 -10.696 1.00 93.19 78 SER A C 1
ATOM 597 O O . SER A 1 78 ? 16.572 0.104 -11.506 1.00 93.19 78 SER A O 1
ATOM 599 N N . ALA A 1 79 ? 17.296 0.038 -9.382 1.00 92.81 79 ALA A N 1
ATOM 600 C CA . ALA A 1 79 ? 16.035 0.501 -8.804 1.00 92.81 79 ALA A CA 1
ATOM 601 C C . ALA A 1 79 ? 15.616 1.892 -9.300 1.00 92.81 79 ALA A C 1
ATOM 603 O O . ALA A 1 79 ? 14.465 2.088 -9.682 1.00 92.81 79 ALA A O 1
ATOM 604 N N . ARG A 1 80 ? 16.552 2.845 -9.364 1.00 94.19 80 ARG A N 1
ATOM 605 C CA . ARG A 1 80 ? 16.284 4.193 -9.889 1.00 94.19 80 ARG A CA 1
ATOM 606 C C . ARG A 1 80 ? 15.867 4.163 -11.358 1.00 94.19 80 ARG A C 1
ATOM 608 O O . ARG A 1 80 ? 14.878 4.799 -11.709 1.00 94.19 80 ARG A O 1
ATOM 615 N N . ALA A 1 81 ? 16.599 3.426 -12.196 1.00 91.69 81 ALA A N 1
ATOM 616 C CA . ALA A 1 81 ? 16.289 3.306 -13.621 1.00 91.69 81 ALA A CA 1
ATOM 617 C C . ALA A 1 81 ? 14.901 2.689 -13.837 1.00 91.69 81 ALA A C 1
ATOM 619 O O . ALA A 1 81 ? 14.078 3.242 -14.561 1.00 91.69 81 ALA A O 1
ATOM 620 N N . PHE A 1 82 ? 14.624 1.600 -13.126 1.00 89.62 82 PHE A N 1
ATOM 621 C CA . PHE A 1 82 ? 13.361 0.881 -13.194 1.00 89.62 82 PHE A CA 1
ATOM 622 C C . PHE A 1 82 ? 12.168 1.724 -12.744 1.00 89.62 82 PHE A C 1
ATOM 624 O O . PHE A 1 82 ? 11.131 1.731 -13.396 1.00 89.62 82 PHE A O 1
ATOM 631 N N . ILE A 1 83 ? 12.301 2.462 -11.641 1.00 89.81 83 ILE A N 1
ATOM 632 C CA . ILE A 1 83 ? 11.228 3.333 -11.153 1.00 89.81 83 ILE A CA 1
ATOM 633 C C . ILE A 1 83 ? 11.030 4.550 -12.064 1.00 89.81 83 ILE A C 1
ATOM 635 O O . ILE A 1 83 ? 9.894 4.970 -12.274 1.00 89.81 83 ILE A O 1
ATOM 639 N N . GLY A 1 84 ? 12.105 5.104 -12.630 1.00 89.62 84 GLY A N 1
ATOM 640 C CA . GLY A 1 84 ? 11.998 6.160 -13.638 1.00 89.62 84 GLY A CA 1
ATOM 641 C C . GLY A 1 84 ? 11.236 5.687 -14.879 1.00 89.62 84 GLY A C 1
ATOM 642 O O . GLY A 1 84 ? 10.309 6.359 -15.329 1.00 89.62 84 GLY A O 1
ATOM 643 N N . GLU A 1 85 ? 11.570 4.497 -15.388 1.00 87.56 85 GLU A N 1
ATOM 644 C CA . GLU A 1 85 ? 10.843 3.863 -16.493 1.00 87.56 85 GLU A CA 1
ATOM 645 C C . GLU A 1 85 ? 9.389 3.573 -16.112 1.00 87.56 85 GLU A C 1
ATOM 647 O O . GLU A 1 85 ? 8.481 3.860 -16.889 1.00 87.56 85 GLU A O 1
ATOM 652 N N . LEU A 1 86 ? 9.146 3.083 -14.896 1.00 84.06 86 LEU A N 1
ATOM 653 C CA . LEU A 1 86 ? 7.801 2.866 -14.384 1.00 84.06 86 LEU A CA 1
ATOM 654 C C . LEU A 1 86 ? 6.978 4.159 -14.444 1.0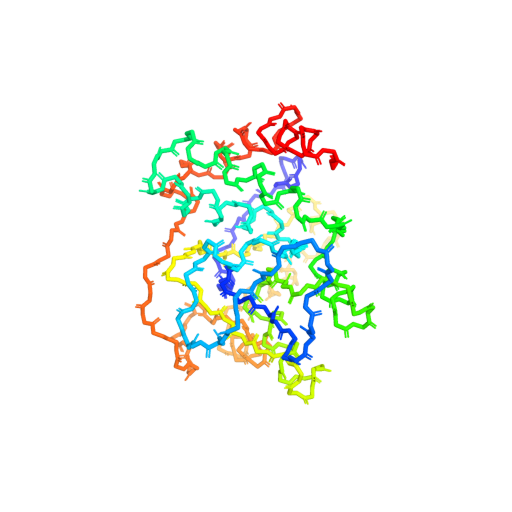0 84.06 86 LEU A C 1
ATOM 656 O O . LEU A 1 86 ? 5.918 4.170 -15.062 1.00 84.06 86 LEU A O 1
ATOM 660 N N . PHE A 1 87 ? 7.465 5.266 -13.874 1.00 83.12 87 PHE A N 1
ATOM 661 C CA . PHE A 1 87 ? 6.738 6.539 -13.905 1.00 83.12 87 PHE A CA 1
ATOM 662 C C . PHE A 1 87 ? 6.496 7.062 -15.320 1.00 83.12 87 PHE A C 1
ATOM 664 O O . PHE A 1 87 ? 5.431 7.629 -15.576 1.00 83.12 87 PHE A O 1
ATOM 671 N N . ALA A 1 88 ? 7.417 6.836 -16.261 1.00 84.56 88 ALA A N 1
ATOM 672 C CA . ALA A 1 88 ? 7.211 7.215 -17.657 1.00 84.56 88 ALA A CA 1
ATOM 673 C C . ALA A 1 88 ? 5.962 6.539 -18.257 1.00 84.56 88 ALA A C 1
ATOM 675 O O . ALA A 1 88 ? 5.248 7.163 -19.042 1.00 84.56 88 ALA A O 1
ATOM 676 N N . HIS A 1 89 ? 5.619 5.331 -17.803 1.00 80.25 89 HIS A N 1
ATOM 677 C CA . HIS A 1 89 ? 4.448 4.575 -18.253 1.00 80.25 89 HIS A CA 1
ATOM 678 C C . HIS A 1 89 ? 3.182 4.793 -17.408 1.00 80.25 89 HIS A C 1
ATOM 680 O O . HIS A 1 89 ? 2.136 4.252 -17.754 1.00 80.25 89 HIS A O 1
ATOM 686 N N . VAL A 1 90 ? 3.227 5.604 -16.341 1.00 79.12 90 VAL A N 1
ATOM 687 C CA . VAL A 1 90 ? 2.069 5.875 -15.467 1.00 79.12 90 VAL A CA 1
ATOM 688 C C . VAL A 1 90 ? 1.271 7.084 -15.973 1.00 79.12 90 VAL A C 1
ATOM 690 O O . VAL A 1 90 ? 1.620 8.215 -15.649 1.00 79.12 90 VAL A O 1
ATOM 693 N N . PRO A 1 91 ? 0.157 6.928 -16.713 1.00 72.38 91 PRO A N 1
ATOM 694 C CA . PRO A 1 91 ? -0.548 8.075 -17.296 1.00 72.38 91 PRO A CA 1
ATOM 695 C C . PRO A 1 91 ? -1.282 8.943 -16.265 1.00 72.38 91 PRO A C 1
ATOM 697 O O . PRO A 1 91 ? -1.549 10.111 -16.531 1.00 72.38 91 PRO A O 1
ATOM 700 N N . VAL A 1 92 ? -1.664 8.366 -15.121 1.00 74.12 92 VAL A N 1
ATOM 701 C CA . VAL A 1 92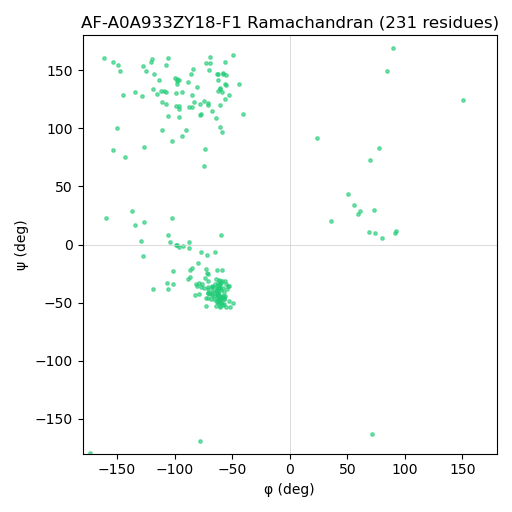 ? -2.466 9.021 -14.080 1.00 74.12 92 VAL A CA 1
ATOM 702 C C . VAL A 1 92 ? -2.000 8.529 -12.715 1.00 74.12 92 VAL A C 1
ATOM 704 O O . VAL A 1 92 ? -1.946 7.321 -12.485 1.00 74.12 92 VAL A O 1
ATOM 707 N N . LEU A 1 93 ? -1.708 9.467 -11.815 1.00 76.06 93 LEU A N 1
ATOM 708 C CA . LEU A 1 93 ? -1.467 9.224 -10.394 1.00 76.06 93 LEU A CA 1
ATOM 709 C C . LEU A 1 93 ? -2.719 9.630 -9.609 1.00 76.06 93 LEU A C 1
ATOM 711 O O . LEU A 1 93 ? -2.879 10.782 -9.214 1.00 76.06 93 LEU A O 1
ATOM 715 N N . ASP A 1 94 ? -3.643 8.686 -9.432 1.00 75.06 94 ASP A N 1
ATOM 716 C CA . ASP A 1 94 ? -4.849 8.911 -8.634 1.00 75.06 94 ASP A CA 1
ATOM 717 C C . ASP A 1 94 ? -4.501 9.028 -7.136 1.00 75.06 94 ASP A C 1
ATOM 719 O O . ASP A 1 94 ? -3.568 8.402 -6.630 1.00 75.06 94 ASP A O 1
ATOM 723 N N . SER A 1 95 ? -5.297 9.796 -6.390 1.00 72.62 95 SER A N 1
ATOM 724 C CA . SER A 1 95 ? -5.047 10.094 -4.970 1.00 72.62 95 SER A CA 1
ATOM 725 C C . SER A 1 95 ? -5.289 8.920 -4.009 1.00 72.62 95 SER A C 1
ATOM 727 O O . SER A 1 95 ? -4.969 9.015 -2.824 1.00 72.62 95 SER A O 1
ATOM 729 N N . GLY A 1 96 ? -5.865 7.807 -4.477 1.00 73.81 96 GLY A N 1
ATOM 730 C CA . GLY A 1 96 ? -6.279 6.693 -3.623 1.00 73.81 96 GLY A CA 1
ATOM 731 C C . GLY A 1 96 ? -6.481 5.376 -4.372 1.00 73.81 96 GLY A C 1
ATOM 732 O O . GLY A 1 96 ? -6.684 5.367 -5.583 1.00 73.81 96 GLY A O 1
ATOM 733 N N . ALA A 1 97 ? -6.455 4.253 -3.639 1.00 77.31 97 ALA A N 1
ATOM 734 C CA . ALA A 1 97 ? -6.492 2.895 -4.207 1.00 77.31 97 ALA A CA 1
ATOM 735 C C . ALA A 1 97 ? -7.721 2.680 -5.070 1.00 77.31 97 ALA A C 1
ATOM 737 O O . ALA A 1 97 ? -7.642 2.319 -6.241 1.00 77.31 97 ALA A O 1
ATOM 738 N N . ARG A 1 98 ? -8.862 3.018 -4.470 1.00 81.31 98 ARG A N 1
ATOM 739 C CA . ARG A 1 98 ? -10.160 2.900 -5.101 1.00 81.31 98 ARG A CA 1
ATOM 740 C C . ARG A 1 98 ? -10.280 3.794 -6.329 1.00 81.31 98 ARG A C 1
ATOM 742 O O . ARG A 1 98 ? -10.900 3.380 -7.298 1.00 81.31 98 ARG A O 1
ATOM 749 N N . GLY A 1 99 ? -9.679 4.986 -6.302 1.00 78.81 99 GLY A N 1
ATOM 750 C CA . GLY A 1 99 ? -9.632 5.886 -7.456 1.00 78.81 99 GLY A CA 1
ATOM 751 C C . GLY A 1 99 ? -8.979 5.204 -8.655 1.00 78.81 99 GLY A C 1
ATOM 752 O O . GLY A 1 99 ? -9.615 5.081 -9.698 1.00 78.81 99 GLY A O 1
ATOM 753 N N . SER A 1 100 ? -7.784 4.640 -8.461 1.00 80.50 100 SER A N 1
ATOM 754 C CA . SER A 1 100 ? -7.061 3.916 -9.513 1.00 80.50 100 SER A CA 1
ATOM 755 C C . SER A 1 100 ? -7.812 2.690 -10.017 1.00 80.50 100 SER A C 1
ATOM 757 O O . SER A 1 100 ? -7.858 2.476 -11.229 1.00 80.50 100 SER A O 1
ATOM 759 N N . THR A 1 101 ? -8.446 1.920 -9.121 1.00 79.31 101 THR A N 1
ATOM 760 C CA . THR A 1 101 ? -9.304 0.788 -9.504 1.00 79.31 101 THR A CA 1
ATOM 761 C C . THR A 1 101 ? -10.437 1.249 -10.418 1.00 79.31 101 THR A C 1
ATOM 763 O O . THR A 1 101 ? -10.695 0.612 -11.431 1.00 79.31 101 THR A O 1
ATOM 766 N N . MET A 1 102 ? -11.095 2.369 -10.113 1.00 81.94 102 MET A N 1
ATOM 767 C CA . MET A 1 102 ? -12.204 2.894 -10.920 1.00 81.94 102 MET A CA 1
ATOM 768 C C . MET A 1 102 ? -11.715 3.465 -12.259 1.00 81.94 102 MET A C 1
ATOM 770 O O . MET A 1 102 ? -12.309 3.196 -13.302 1.00 81.94 102 MET A O 1
ATOM 774 N N . THR A 1 103 ? -10.597 4.198 -12.266 1.00 79.19 103 THR A N 1
ATOM 775 C CA . THR A 1 103 ? -9.967 4.688 -13.503 1.00 79.19 103 THR A CA 1
ATOM 776 C C . THR A 1 103 ? -9.546 3.526 -14.413 1.00 79.19 103 THR A C 1
ATOM 778 O O . THR A 1 103 ? -9.676 3.610 -15.632 1.00 79.19 103 THR A O 1
ATOM 781 N N . PHE A 1 104 ? -9.071 2.418 -13.847 1.00 80.94 104 PHE A N 1
ATOM 782 C CA . PHE A 1 104 ? -8.736 1.216 -14.609 1.00 80.94 104 PHE A CA 1
ATOM 783 C C . PHE A 1 104 ? -9.989 0.467 -15.093 1.00 80.94 104 PHE A C 1
ATOM 785 O O . PHE A 1 104 ? -10.146 0.224 -16.284 1.00 80.94 104 PHE A O 1
ATOM 792 N N . ALA A 1 105 ? -10.914 0.153 -14.187 1.00 81.75 105 ALA A N 1
ATOM 793 C CA . ALA A 1 105 ? -12.015 -0.771 -14.448 1.00 81.75 105 ALA A CA 1
ATOM 794 C C . ALA A 1 105 ? -13.204 -0.164 -15.204 1.00 81.75 105 ALA A C 1
ATOM 796 O O . ALA A 1 105 ? -13.873 -0.861 -15.977 1.00 81.75 105 ALA A O 1
ATOM 797 N N . GLU A 1 106 ? -13.504 1.107 -14.925 1.00 83.50 106 GLU A N 1
ATOM 798 C CA . GLU A 1 106 ? -14.681 1.804 -15.451 1.00 83.50 106 GLU A CA 1
ATOM 799 C C . GLU A 1 106 ? -14.321 2.798 -16.545 1.00 83.50 106 GLU A C 1
ATOM 801 O O . GLU A 1 106 ? -15.058 2.921 -17.520 1.00 83.50 106 GLU A O 1
ATOM 806 N N . ARG A 1 107 ? -13.188 3.499 -16.406 1.00 80.75 107 ARG A N 1
ATOM 807 C CA . ARG A 1 107 ? -12.717 4.437 -17.439 1.00 80.75 107 ARG A CA 1
ATOM 808 C C . ARG A 1 107 ? -11.856 3.766 -18.505 1.00 80.75 107 ARG A C 1
ATOM 810 O O . ARG A 1 107 ? -11.462 4.440 -19.450 1.00 80.75 107 ARG A O 1
ATOM 817 N N . ASP A 1 108 ? -11.583 2.469 -18.350 1.00 79.31 108 ASP A N 1
ATOM 818 C CA . ASP A 1 108 ? -10.821 1.653 -19.297 1.00 79.31 108 ASP A CA 1
ATOM 819 C C . ASP A 1 108 ? -9.491 2.313 -19.691 1.00 79.31 108 ASP A C 1
ATOM 821 O O . ASP A 1 108 ? -9.116 2.400 -20.862 1.00 79.31 108 ASP A O 1
ATOM 825 N N . MET A 1 109 ? -8.788 2.860 -18.697 1.00 76.12 109 MET A N 1
ATOM 826 C CA . MET A 1 109 ? -7.502 3.509 -18.913 1.00 76.12 109 MET A CA 1
ATOM 827 C C . MET A 1 109 ? -6.376 2.640 -18.357 1.00 76.12 109 MET A C 1
ATOM 829 O O . MET A 1 109 ? -6.377 2.349 -17.163 1.00 76.12 109 MET A O 1
ATOM 833 N N . GLY A 1 110 ? -5.330 2.415 -19.151 1.00 73.56 110 GLY A N 1
ATOM 834 C CA . GLY A 1 110 ? -4.151 1.631 -18.765 1.00 73.56 110 GLY A CA 1
ATOM 835 C C . GLY A 1 110 ? -4.360 0.134 -18.975 1.00 73.56 110 GLY A C 1
ATOM 836 O O . GLY A 1 110 ? -5.482 -0.355 -18.872 1.00 73.56 110 GLY A O 1
ATOM 837 N N . ASP A 1 111 ? -3.281 -0.579 -19.279 1.00 77.38 111 ASP A N 1
ATOM 838 C CA . ASP A 1 111 ? -3.344 -2.022 -19.530 1.00 77.38 111 ASP A CA 1
ATOM 839 C C . ASP A 1 111 ? -3.193 -2.811 -18.229 1.00 77.38 111 ASP A C 1
ATOM 841 O O . ASP A 1 111 ? -3.771 -3.883 -18.074 1.00 77.38 111 ASP A O 1
ATOM 845 N N . VAL A 1 112 ? -2.463 -2.243 -17.262 1.00 80.19 112 VAL A N 1
ATOM 846 C CA . VAL A 1 112 ? -2.070 -2.924 -16.035 1.00 80.19 112 VAL A CA 1
ATOM 847 C C . VAL A 1 112 ? -2.291 -2.042 -14.798 1.00 80.19 112 VAL A C 1
ATOM 849 O O . VAL A 1 112 ? -1.838 -0.896 -14.735 1.00 80.19 112 VAL A O 1
ATOM 852 N N . LEU A 1 113 ? -2.932 -2.591 -13.763 1.00 79.81 113 LEU A N 1
ATOM 853 C CA . LEU A 1 113 ? -3.118 -1.942 -12.458 1.00 79.81 113 LEU A CA 1
ATOM 854 C C . LEU A 1 113 ? -2.286 -2.637 -11.373 1.00 79.81 113 LEU A C 1
ATOM 856 O O . LEU A 1 113 ? -2.527 -3.811 -11.102 1.00 79.81 113 LEU A O 1
ATOM 860 N N . ILE A 1 114 ? -1.391 -1.911 -10.682 1.00 79.88 114 ILE A N 1
ATOM 861 C CA . ILE A 1 114 ? -0.847 -2.395 -9.399 1.00 79.88 114 ILE A CA 1
ATOM 862 C C . ILE A 1 114 ? -1.908 -2.167 -8.344 1.00 79.88 114 ILE A C 1
ATOM 864 O O . ILE A 1 114 ? -2.194 -1.022 -7.982 1.00 79.88 114 ILE A O 1
ATOM 868 N N . ALA A 1 115 ? -2.456 -3.254 -7.829 1.00 78.19 115 ALA A N 1
ATOM 869 C CA . ALA A 1 115 ? -3.455 -3.207 -6.791 1.00 78.19 115 ALA A CA 1
ATOM 870 C C . ALA A 1 115 ? -2.980 -3.932 -5.532 1.00 78.19 115 ALA A C 1
ATOM 872 O O . ALA A 1 115 ? -2.088 -4.788 -5.525 1.00 78.19 115 ALA A O 1
ATOM 873 N N . TRP A 1 116 ? -3.638 -3.573 -4.438 1.00 80.00 116 TRP A N 1
ATOM 874 C CA . TRP A 1 116 ? -3.732 -4.452 -3.287 1.00 80.00 116 TRP A CA 1
ATOM 875 C C . TRP A 1 116 ? -4.373 -5.774 -3.714 1.00 80.00 116 TRP A C 1
ATOM 877 O O . TRP A 1 116 ? -5.237 -5.793 -4.596 1.00 80.00 116 TRP A O 1
ATOM 887 N N . GLU A 1 117 ? -3.977 -6.875 -3.086 1.00 80.69 117 GLU A N 1
ATOM 888 C CA . GLU A 1 117 ? -4.549 -8.192 -3.352 1.00 80.69 117 GLU A CA 1
ATOM 889 C C . GLU A 1 117 ? -6.060 -8.174 -3.125 1.00 80.69 117 GLU A C 1
ATOM 891 O O . GLU A 1 117 ? -6.814 -8.688 -3.954 1.00 80.69 117 GLU A O 1
ATOM 896 N N . SER A 1 118 ? -6.511 -7.499 -2.064 1.00 83.19 118 SER A N 1
ATOM 897 C CA . SER A 1 118 ? -7.937 -7.341 -1.783 1.00 83.19 118 SER A CA 1
ATOM 898 C C . SER A 1 118 ? -8.695 -6.619 -2.907 1.00 83.19 118 SER A C 1
ATOM 900 O O . SER A 1 118 ? -9.755 -7.078 -3.340 1.00 83.19 118 SER A O 1
ATOM 902 N N . GLU A 1 119 ? -8.128 -5.531 -3.438 1.00 82.44 119 GLU A N 1
ATOM 903 C CA . GLU A 1 119 ? -8.712 -4.736 -4.526 1.00 82.44 119 GLU A CA 1
ATOM 904 C C . GLU A 1 119 ? -8.729 -5.496 -5.853 1.00 82.44 119 GLU A C 1
ATOM 906 O O . GLU A 1 119 ? -9.735 -5.470 -6.556 1.00 82.44 119 GLU A O 1
ATOM 911 N N . ALA A 1 120 ? -7.659 -6.211 -6.199 1.00 81.75 120 ALA A N 1
ATOM 912 C CA . ALA A 1 120 ? -7.624 -6.987 -7.434 1.00 81.75 120 ALA A CA 1
ATOM 913 C C . ALA A 1 120 ? -8.615 -8.155 -7.414 1.00 81.75 120 ALA A C 1
ATOM 915 O O . ALA A 1 120 ? -9.237 -8.456 -8.431 1.00 81.75 120 ALA A O 1
ATOM 916 N N . ARG A 1 121 ? -8.809 -8.796 -6.256 1.00 82.38 121 ARG A N 1
ATOM 917 C CA . ARG A 1 121 ? -9.823 -9.845 -6.088 1.00 82.38 121 ARG A CA 1
ATOM 918 C C . ARG A 1 121 ? -11.229 -9.288 -6.112 1.00 82.38 121 ARG A C 1
ATOM 920 O O . ARG A 1 121 ? -12.085 -9.848 -6.787 1.00 82.38 121 ARG A O 1
ATOM 927 N N . LEU A 1 122 ? -11.463 -8.152 -5.460 1.00 84.00 122 LEU A N 1
ATOM 928 C CA . LEU A 1 122 ? -12.721 -7.425 -5.595 1.00 84.00 122 LEU A CA 1
ATOM 929 C C . LEU A 1 122 ? -13.000 -7.098 -7.067 1.00 84.00 122 LEU A C 1
ATOM 931 O O . LEU A 1 122 ? -14.116 -7.297 -7.556 1.00 84.00 122 LEU A O 1
ATOM 935 N N . LEU A 1 123 ? -11.976 -6.635 -7.778 1.00 81.06 123 LEU A N 1
ATOM 936 C CA . LEU A 1 123 ? -12.063 -6.308 -9.185 1.00 81.06 123 LEU A CA 1
ATOM 937 C C . LEU A 1 123 ? -12.359 -7.548 -10.033 1.00 81.06 123 LEU A C 1
ATOM 939 O O . LEU A 1 123 ? -13.291 -7.510 -10.821 1.00 81.06 123 LEU A O 1
ATOM 943 N N . SER A 1 124 ? -11.646 -8.655 -9.854 1.00 81.50 124 SER A N 1
ATOM 944 C CA . SER A 1 124 ? -11.845 -9.869 -10.654 1.00 81.50 124 SER A CA 1
ATOM 945 C C . SER A 1 124 ? -13.166 -10.585 -10.320 1.00 81.50 124 SER A C 1
ATOM 947 O O . SER A 1 124 ? -13.944 -10.909 -11.219 1.00 81.50 124 SER A O 1
ATOM 949 N N . GLU A 1 125 ? -13.478 -10.761 -9.031 1.00 81.12 125 GLU A N 1
ATOM 950 C CA . GLU A 1 125 ? -14.598 -11.590 -8.563 1.00 81.12 125 GLU A CA 1
ATOM 951 C C . GLU A 1 125 ? -15.944 -10.849 -8.484 1.00 81.12 125 GLU A C 1
ATOM 953 O O . GLU A 1 125 ? -16.995 -11.489 -8.575 1.00 81.12 125 GLU A O 1
ATOM 958 N N . LYS A 1 126 ? -15.956 -9.524 -8.264 1.00 78.31 126 LYS A N 1
ATOM 959 C CA . LYS A 1 126 ? -17.202 -8.768 -8.002 1.00 78.31 126 LYS A CA 1
ATOM 960 C C . LYS A 1 126 ? -17.517 -7.689 -9.027 1.00 78.31 126 LYS A C 1
ATOM 962 O O . LYS A 1 126 ? -18.688 -7.492 -9.332 1.00 78.31 126 LYS A O 1
ATOM 967 N N . VAL A 1 127 ? -16.511 -6.973 -9.523 1.00 74.12 127 VAL A N 1
ATOM 968 C CA . VAL A 1 127 ? -16.718 -5.793 -10.389 1.00 74.12 127 VAL A CA 1
ATOM 969 C C . VAL A 1 127 ? -16.489 -6.120 -11.866 1.00 74.12 127 VAL A C 1
ATOM 971 O O . VAL A 1 127 ? -17.136 -5.573 -12.753 1.00 74.12 127 VAL A O 1
ATOM 974 N N . GLY A 1 128 ? -15.558 -7.024 -12.139 1.00 67.69 128 GLY A N 1
ATOM 975 C CA . GLY A 1 128 ? -14.972 -7.232 -13.452 1.00 67.69 128 GLY A CA 1
ATOM 976 C C . GLY A 1 128 ? -15.751 -8.146 -14.368 1.00 67.69 128 GLY A C 1
ATOM 977 O O . GLY A 1 128 ? -15.529 -8.088 -15.570 1.00 67.69 128 GLY A O 1
ATOM 978 N N . GLY A 1 129 ? -16.635 -8.992 -13.832 1.00 70.94 129 GLY A N 1
ATOM 979 C CA . GLY A 1 129 ? -17.376 -9.972 -14.631 1.00 70.94 129 GLY A CA 1
ATOM 980 C C . GLY A 1 129 ? -16.462 -10.898 -15.444 1.00 70.94 129 GLY A C 1
ATOM 981 O O . GLY A 1 129 ? -16.801 -11.240 -16.571 1.00 70.94 129 GLY A O 1
ATOM 982 N N . GLY A 1 130 ? -15.278 -11.238 -14.916 1.00 72.44 130 GLY A N 1
ATOM 983 C CA . GLY A 1 130 ? -14.276 -12.046 -15.622 1.00 72.44 130 GLY A CA 1
ATOM 984 C C . GLY A 1 130 ? -13.414 -11.289 -16.643 1.00 72.44 130 GLY A C 1
ATOM 985 O O . GLY A 1 130 ? -12.607 -11.914 -17.320 1.00 72.44 130 GLY A O 1
ATOM 986 N N . ARG A 1 131 ? -13.540 -9.957 -16.747 1.00 78.06 131 ARG A N 1
ATOM 987 C CA . ARG A 1 131 ? -12.705 -9.114 -17.629 1.00 78.06 131 ARG A CA 1
ATOM 988 C C . ARG A 1 131 ? -11.295 -8.849 -17.105 1.00 78.06 131 ARG A C 1
ATOM 990 O O . ARG A 1 131 ? -10.532 -8.204 -17.808 1.00 78.06 131 ARG A O 1
ATOM 997 N N . PHE A 1 132 ? -10.970 -9.265 -15.883 1.00 79.75 132 PHE A N 1
ATOM 998 C CA . PHE A 1 132 ? -9.672 -8.977 -15.279 1.00 79.75 132 PHE A CA 1
ATOM 999 C C . PHE A 1 132 ? -9.015 -10.244 -14.760 1.00 79.75 132 PHE A C 1
ATOM 1001 O O . PHE A 1 132 ? -9.612 -10.986 -13.972 1.00 79.75 132 PHE A O 1
ATOM 1008 N N . GLU A 1 133 ? -7.772 -10.444 -15.179 1.00 80.62 133 GLU A N 1
ATOM 1009 C CA . GLU A 1 133 ? -6.901 -11.506 -14.694 1.00 80.62 133 GLU A CA 1
ATOM 1010 C C . GLU A 1 133 ? -5.958 -10.962 -13.624 1.00 80.62 133 GLU A C 1
ATOM 1012 O O . GLU A 1 133 ? -5.468 -9.840 -13.744 1.00 80.62 133 GLU A O 1
ATOM 1017 N N . ILE A 1 134 ? -5.723 -11.756 -12.577 1.00 78.56 134 ILE A N 1
ATOM 1018 C CA . ILE A 1 134 ? -4.775 -11.429 -11.514 1.00 78.56 134 ILE A CA 1
ATOM 1019 C C . ILE A 1 134 ? -3.447 -12.111 -11.823 1.00 78.56 134 ILE A C 1
ATOM 1021 O O . ILE A 1 134 ? -3.353 -13.335 -11.787 1.00 78.56 134 ILE A O 1
ATOM 1025 N N . VAL A 1 135 ? -2.413 -11.307 -12.044 1.00 77.19 135 VAL A N 1
ATOM 1026 C CA . VAL A 1 135 ? -1.024 -11.754 -12.137 1.00 77.19 135 VAL A CA 1
ATOM 1027 C C . VAL A 1 135 ? -0.344 -11.503 -10.799 1.00 77.19 135 VAL A C 1
ATOM 1029 O O . VAL A 1 135 ? -0.424 -10.399 -10.252 1.00 77.19 135 VAL A O 1
ATOM 1032 N N . VAL A 1 136 ? 0.331 -12.526 -10.275 1.00 75.44 136 VAL A N 1
ATOM 1033 C CA . VAL A 1 136 ? 1.10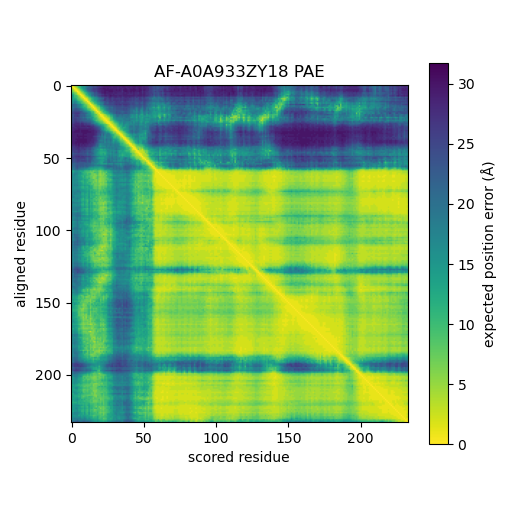5 -12.421 -9.037 1.00 75.44 136 VAL A CA 1
ATOM 1034 C C . VAL A 1 136 ? 2.599 -12.439 -9.355 1.00 75.44 136 VAL A C 1
ATOM 1036 O O . VAL A 1 136 ? 3.069 -13.423 -9.926 1.00 75.44 136 VAL A O 1
ATOM 1039 N N . PRO A 1 137 ? 3.366 -11.394 -8.996 1.00 72.94 137 PRO A N 1
ATOM 1040 C CA . PRO A 1 137 ? 4.795 -11.375 -9.240 1.00 72.94 137 PRO A CA 1
ATOM 1041 C C . PRO A 1 137 ? 5.539 -12.322 -8.287 1.00 72.94 137 PRO A C 1
ATOM 1043 O O . PRO A 1 137 ? 5.052 -12.596 -7.184 1.00 72.94 137 PRO A O 1
ATOM 1046 N N . PRO A 1 138 ? 6.742 -12.783 -8.679 1.00 70.19 138 PRO A N 1
ATOM 1047 C CA . PRO A 1 138 ? 7.537 -13.714 -7.876 1.00 70.19 138 PRO A CA 1
ATOM 1048 C C . PRO A 1 138 ? 7.948 -13.117 -6.526 1.00 70.19 138 PRO A C 1
ATOM 1050 O O . PRO A 1 138 ? 7.970 -13.823 -5.519 1.00 70.19 138 PRO A O 1
ATOM 1053 N N . ASP A 1 139 ? 8.172 -11.800 -6.485 1.00 74.50 139 ASP A N 1
ATOM 1054 C CA . ASP A 1 139 ? 8.492 -11.078 -5.264 1.00 74.50 139 ASP A CA 1
ATOM 1055 C C . ASP A 1 139 ? 7.570 -9.880 -5.058 1.00 74.50 139 ASP A C 1
ATOM 1057 O O . ASP A 1 139 ? 7.098 -9.262 -6.012 1.00 74.50 139 ASP A O 1
ATOM 1061 N N . SER A 1 140 ? 7.390 -9.491 -3.795 1.00 79.00 140 SER A N 1
ATOM 1062 C CA . SER A 1 140 ? 6.744 -8.236 -3.396 1.00 79.00 140 SER A CA 1
ATOM 1063 C C . SER A 1 140 ? 6.851 -8.052 -1.875 1.00 79.00 140 SER A C 1
ATOM 1065 O O . SER A 1 140 ? 7.433 -8.895 -1.185 1.00 79.00 140 SER A O 1
ATOM 1067 N N . ILE A 1 141 ? 6.299 -6.958 -1.357 1.00 78.62 141 ILE A N 1
ATOM 1068 C CA . ILE A 1 141 ? 6.382 -6.517 0.030 1.00 78.62 141 ILE A CA 1
ATOM 1069 C C . ILE A 1 141 ? 5.124 -6.883 0.834 1.00 78.62 141 ILE A C 1
ATOM 1071 O O . ILE A 1 141 ? 3.999 -6.841 0.329 1.00 78.62 141 ILE A O 1
ATOM 1075 N N . LEU A 1 142 ? 5.319 -7.240 2.103 1.00 81.75 142 LEU A N 1
ATOM 1076 C CA . LEU A 1 142 ? 4.263 -7.451 3.085 1.00 81.75 142 LEU A CA 1
ATOM 1077 C C . LEU A 1 142 ? 3.596 -6.116 3.374 1.00 81.75 142 LEU A C 1
ATOM 1079 O O . LEU A 1 142 ? 4.230 -5.245 3.968 1.00 81.75 142 LEU A O 1
ATOM 1083 N N . THR A 1 143 ? 2.319 -5.965 3.030 1.00 78.50 143 THR A N 1
ATOM 1084 C CA . THR A 1 143 ? 1.577 -4.780 3.438 1.00 78.50 143 THR A CA 1
ATOM 1085 C C . THR A 1 143 ? 0.748 -5.090 4.663 1.00 78.50 143 THR A C 1
ATOM 1087 O O . THR A 1 143 ? -0.104 -5.974 4.691 1.00 78.50 143 THR A O 1
ATOM 1090 N N . ALA A 1 144 ? 1.034 -4.359 5.731 1.00 75.94 144 ALA A N 1
ATOM 1091 C CA . ALA A 1 144 ? 0.405 -4.592 7.015 1.00 75.94 144 ALA A CA 1
ATOM 1092 C C . ALA A 1 144 ? -0.209 -3.282 7.524 1.00 75.94 144 ALA A C 1
ATOM 1094 O O . ALA A 1 144 ? 0.445 -2.526 8.253 1.00 75.94 144 ALA A O 1
ATOM 1095 N N . PRO A 1 145 ? -1.441 -2.957 7.082 1.00 75.75 145 PRO A N 1
ATOM 1096 C CA . PRO A 1 145 ? -2.173 -1.801 7.571 1.00 75.75 145 PRO A CA 1
ATOM 1097 C C . PRO A 1 145 ? -2.251 -1.809 9.099 1.00 75.75 145 PRO A C 1
ATOM 1099 O O . PRO A 1 145 ? -2.620 -2.805 9.727 1.00 75.75 145 PRO A O 1
ATOM 1102 N N . GLN A 1 146 ? -1.874 -0.677 9.688 1.00 78.88 146 GLN A N 1
ATOM 1103 C CA . GLN A 1 146 ? -1.834 -0.493 11.133 1.00 78.88 146 GLN A CA 1
ATOM 1104 C C . GLN A 1 146 ? -3.103 0.206 11.597 1.00 78.88 146 GLN A C 1
ATOM 1106 O O . GLN A 1 146 ? -3.563 1.156 10.960 1.00 78.88 146 GLN A O 1
ATOM 1111 N N . VAL A 1 147 ? -3.605 -0.208 12.755 1.00 85.12 147 VAL A N 1
ATOM 1112 C CA . VAL A 1 147 ? -4.654 0.511 13.477 1.00 85.12 147 VAL A CA 1
ATOM 1113 C C . VAL A 1 147 ? -4.148 0.957 14.832 1.00 85.12 147 VAL A C 1
ATOM 1115 O O . VAL A 1 147 ? -3.312 0.305 15.463 1.00 85.12 147 VAL A O 1
ATOM 1118 N N . ALA A 1 148 ? -4.646 2.102 15.279 1.00 87.44 148 ALA A N 1
ATOM 1119 C CA . ALA A 1 148 ? -4.226 2.678 16.538 1.00 87.44 148 ALA A CA 1
ATOM 1120 C C . ALA A 1 148 ? -5.346 3.474 17.195 1.00 87.44 148 ALA A C 1
ATOM 1122 O O . ALA A 1 148 ? -6.238 4.009 16.531 1.00 87.44 148 ALA A O 1
ATOM 1123 N N . LEU A 1 149 ? -5.255 3.569 18.517 1.00 89.69 149 LEU A N 1
ATOM 1124 C CA . LEU A 1 149 ? -6.096 4.446 19.313 1.00 89.69 149 LEU A CA 1
ATOM 1125 C C . LEU A 1 149 ? -5.476 5.849 19.333 1.00 89.69 149 LEU A C 1
ATOM 1127 O O . LEU A 1 149 ? -4.296 6.004 19.651 1.00 89.69 149 LEU A O 1
ATOM 1131 N N . VAL A 1 150 ? -6.268 6.872 19.010 1.00 91.75 150 VAL A N 1
ATOM 1132 C CA . VAL A 1 150 ? -5.832 8.273 19.105 1.00 91.75 150 VAL A CA 1
ATOM 1133 C C . VAL A 1 150 ? -6.243 8.820 20.465 1.00 91.75 150 VAL A C 1
ATOM 1135 O O . VAL A 1 150 ? -7.366 9.296 20.637 1.00 91.75 150 VAL A O 1
ATOM 1138 N N . GLU A 1 151 ? -5.328 8.731 21.427 1.00 90.94 151 GLU A N 1
ATOM 1139 C CA . GLU A 1 151 ? -5.567 9.002 22.853 1.00 90.94 151 GLU A CA 1
ATOM 1140 C C . GLU A 1 151 ? -6.223 10.364 23.100 1.00 90.94 151 GLU A C 1
ATOM 1142 O O . GLU A 1 151 ? -7.327 10.448 23.636 1.00 90.94 151 GLU A O 1
ATOM 1147 N N . SER A 1 152 ? -5.614 11.425 22.568 1.00 92.56 152 SER A N 1
ATOM 1148 C CA . SER A 1 152 ? -6.133 12.792 22.699 1.00 92.56 152 SER A CA 1
ATOM 1149 C C . SER A 1 152 ? -7.579 12.965 22.210 1.00 92.56 152 SER A C 1
ATOM 1151 O O . SER A 1 152 ? -8.337 13.736 22.798 1.00 92.56 152 SER A O 1
ATOM 1153 N N . ASN A 1 153 ? -7.991 12.237 21.167 1.00 94.12 153 ASN A N 1
ATOM 1154 C CA . ASN A 1 153 ? -9.349 12.319 20.629 1.00 94.12 153 ASN A CA 1
ATOM 1155 C C . ASN A 1 153 ? -10.337 11.526 21.481 1.00 94.12 153 ASN A C 1
ATOM 1157 O O . ASN A 1 153 ? -11.445 11.999 21.740 1.00 94.12 153 ASN A O 1
ATOM 1161 N N . VAL A 1 154 ? -9.954 10.324 21.912 1.00 95.31 154 VAL A N 1
ATOM 1162 C CA . VAL A 1 154 ? -10.855 9.472 22.691 1.00 95.31 154 VAL A CA 1
ATOM 1163 C C . VAL A 1 154 ? -11.082 10.011 24.097 1.00 95.31 154 VAL A C 1
ATOM 1165 O O . VAL A 1 154 ? -12.192 9.877 24.609 1.00 95.31 154 VAL A O 1
ATOM 1168 N N . ASP A 1 155 ? -10.084 10.680 24.677 1.00 94.38 155 ASP A N 1
ATOM 1169 C CA . ASP A 1 155 ? -10.205 11.338 25.979 1.00 94.38 155 ASP A CA 1
ATOM 1170 C C . ASP A 1 155 ? -11.056 12.599 25.879 1.00 94.38 155 ASP A C 1
ATOM 1172 O O . ASP A 1 155 ? -12.002 12.772 26.647 1.00 94.38 155 ASP A O 1
ATOM 1176 N N . LYS A 1 156 ? -10.801 13.439 24.867 1.00 96.44 156 LYS A N 1
ATOM 1177 C CA . LYS A 1 156 ? -11.601 14.643 24.610 1.00 96.44 156 LYS A CA 1
ATOM 1178 C C . LYS A 1 156 ? -13.080 14.324 24.381 1.00 96.44 156 LYS A C 1
ATOM 1180 O O . LYS A 1 156 ? -13.939 15.104 24.781 1.00 96.44 156 LYS A O 1
ATOM 1185 N N . HIS A 1 157 ? -13.381 13.214 23.709 1.00 96.00 157 HIS A N 1
ATOM 1186 C CA . HIS A 1 157 ? -14.753 12.841 23.354 1.00 96.00 157 HIS A CA 1
ATOM 1187 C C . HIS A 1 157 ? -15.380 11.815 24.310 1.00 96.00 157 HIS A C 1
ATOM 1189 O O . HIS A 1 157 ? -16.518 11.413 24.084 1.00 96.00 157 HIS A O 1
ATOM 1195 N N . GLY A 1 158 ? -14.665 11.354 25.343 1.00 96.56 158 GLY A N 1
ATOM 1196 C CA . GLY A 1 158 ? -15.163 10.323 26.262 1.00 96.56 158 GLY A CA 1
ATOM 1197 C C . GLY A 1 158 ? -15.489 8.985 25.580 1.00 96.56 158 GLY A C 1
ATOM 1198 O O . GLY A 1 158 ? -16.366 8.257 26.034 1.00 96.56 158 GLY A O 1
ATOM 1199 N N . THR A 1 159 ? -14.810 8.655 24.476 1.00 97.62 159 THR A N 1
ATOM 1200 C CA . THR A 1 159 ? -15.096 7.474 23.630 1.00 97.62 159 THR A CA 1
ATOM 1201 C C . THR A 1 159 ? -14.074 6.346 23.783 1.00 97.62 159 THR A C 1
ATOM 1203 O O . THR A 1 159 ? -14.128 5.362 23.046 1.00 97.62 159 THR A O 1
ATOM 1206 N N . ARG A 1 160 ? -13.153 6.439 24.751 1.00 96.06 160 ARG A N 1
ATOM 1207 C CA . ARG A 1 160 ? -12.051 5.474 24.920 1.00 96.06 160 ARG A CA 1
ATOM 1208 C C . ARG A 1 160 ? -12.526 4.025 24.999 1.00 96.06 160 ARG A C 1
ATOM 1210 O O . ARG A 1 160 ? -12.009 3.191 24.265 1.00 96.06 160 ARG A O 1
ATOM 1217 N N . ALA A 1 161 ? -13.533 3.742 25.825 1.00 96.06 161 ALA A N 1
ATOM 1218 C CA . ALA A 1 161 ? -14.033 2.380 26.011 1.00 96.06 161 ALA A CA 1
ATOM 1219 C C . ALA A 1 161 ? -14.562 1.763 24.703 1.00 96.06 161 ALA A C 1
ATOM 1221 O O . ALA A 1 161 ? -14.176 0.653 24.346 1.00 96.06 161 ALA A O 1
ATOM 1222 N N . VAL A 1 162 ? -15.397 2.495 23.953 1.00 97.19 162 VAL A N 1
ATOM 1223 C CA . VAL A 1 162 ? -15.969 1.991 22.692 1.00 97.19 162 VAL A CA 1
ATOM 1224 C C . VAL A 1 162 ? -14.920 1.893 21.582 1.00 97.19 162 VAL A C 1
ATOM 1226 O O . VAL A 1 162 ? -14.911 0.916 20.840 1.00 97.19 162 VAL A O 1
ATOM 1229 N N . ALA A 1 163 ? -13.996 2.854 21.491 1.00 95.50 163 ALA A N 1
ATOM 1230 C CA . ALA A 1 163 ? -12.932 2.836 20.491 1.00 95.50 163 ALA A CA 1
ATOM 1231 C C . ALA A 1 163 ? -11.938 1.689 20.734 1.00 95.50 163 ALA A C 1
ATOM 1233 O O . ALA A 1 163 ? -11.527 1.017 19.790 1.00 95.50 163 ALA A O 1
ATOM 1234 N N . GLN A 1 164 ? -11.590 1.420 21.994 1.00 93.75 164 GLN A N 1
ATOM 1235 C CA . GLN A 1 164 ? -10.750 0.281 22.347 1.00 93.75 164 GLN A CA 1
ATOM 1236 C C . GLN A 1 164 ? -11.453 -1.049 22.051 1.00 93.75 164 GLN A C 1
ATOM 1238 O O . GLN A 1 164 ? -10.861 -1.903 21.394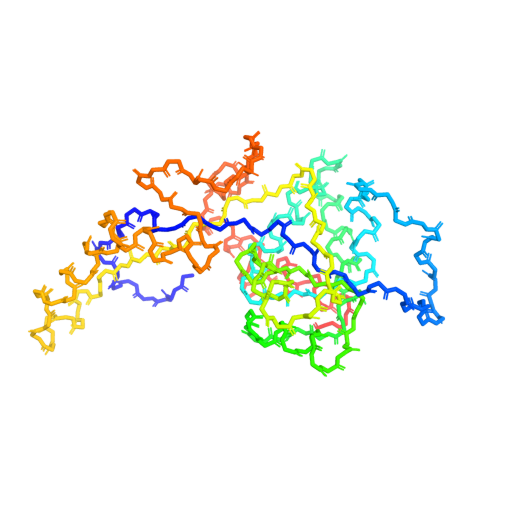 1.00 93.75 164 GLN A O 1
ATOM 1243 N N . ALA A 1 165 ? -12.722 -1.198 22.448 1.00 95.12 165 ALA A N 1
ATOM 1244 C CA . ALA A 1 165 ? -13.502 -2.399 22.150 1.00 95.12 165 ALA A CA 1
ATOM 1245 C C . ALA A 1 165 ? -13.629 -2.642 20.636 1.00 95.12 165 ALA A C 1
ATOM 1247 O O . ALA A 1 165 ? -13.523 -3.780 20.185 1.00 95.12 165 ALA A O 1
ATOM 1248 N N . TYR A 1 166 ? -13.800 -1.579 19.840 1.00 94.19 166 TYR A N 1
ATOM 1249 C CA . TYR A 1 166 ? -13.796 -1.668 18.380 1.00 94.19 166 TYR A CA 1
ATOM 1250 C C . TYR A 1 166 ? -12.471 -2.229 17.855 1.00 94.19 166 TYR A C 1
ATOM 1252 O O . TYR A 1 166 ? -12.483 -3.180 17.079 1.00 94.19 166 TYR A O 1
ATOM 1260 N N . LEU A 1 167 ? -11.334 -1.689 18.303 1.00 91.12 167 LEU A N 1
ATOM 1261 C CA . LEU A 1 167 ? -10.018 -2.153 17.861 1.00 91.12 167 LEU A CA 1
ATOM 1262 C C . LEU A 1 167 ? -9.744 -3.606 18.263 1.00 91.12 167 LEU A C 1
ATOM 1264 O O . LEU A 1 167 ? -9.252 -4.380 17.449 1.00 91.12 167 LEU A O 1
ATOM 1268 N N . GLU A 1 168 ? -10.087 -3.988 19.492 1.00 90.62 168 GLU A N 1
ATOM 1269 C CA . GLU A 1 168 ? -9.960 -5.368 19.974 1.00 90.62 168 GLU A CA 1
ATOM 1270 C C . GLU A 1 168 ? -10.857 -6.324 19.175 1.00 90.62 168 GLU A C 1
ATOM 1272 O O . GLU A 1 168 ? -10.434 -7.429 18.823 1.00 90.62 168 GLU A O 1
ATOM 1277 N N . HIS A 1 169 ? -12.066 -5.881 18.810 1.00 92.00 169 HIS A N 1
ATOM 1278 C CA . HIS A 1 169 ? -12.992 -6.673 18.009 1.00 92.00 169 HIS A CA 1
ATOM 1279 C C . HIS A 1 169 ? -12.407 -7.051 16.641 1.00 92.00 169 HIS A C 1
ATOM 1281 O O . HIS A 1 169 ? -12.657 -8.164 16.177 1.00 92.00 169 HIS A O 1
ATOM 1287 N N . LEU A 1 170 ? -11.566 -6.202 16.031 1.00 89.19 170 LEU A N 1
ATOM 1288 C CA . LEU A 1 170 ? -10.921 -6.474 14.735 1.00 89.19 170 LEU A CA 1
ATOM 1289 C C . LEU A 1 170 ? -10.053 -7.747 14.740 1.00 89.19 170 LEU A C 1
ATOM 1291 O O . LEU A 1 170 ? -9.836 -8.336 13.682 1.00 89.19 170 LEU A O 1
ATOM 1295 N N . PHE A 1 171 ? -9.594 -8.202 15.910 1.00 87.25 171 PHE A N 1
ATOM 1296 C CA . PHE A 1 171 ? -8.768 -9.408 16.071 1.00 87.25 171 PHE A CA 1
ATOM 1297 C C . PHE A 1 171 ? -9.570 -10.649 16.479 1.00 87.25 171 PHE A C 1
ATOM 1299 O O . PHE A 1 171 ? -9.015 -11.742 16.613 1.00 87.25 171 PHE A O 1
ATOM 1306 N N . THR A 1 172 ? -10.885 -10.520 16.659 1.00 90.19 172 THR A N 1
ATOM 1307 C CA . THR A 1 172 ? -11.750 -11.667 16.944 1.00 90.19 172 THR A CA 1
ATOM 1308 C C . THR A 1 172 ? -11.864 -12.583 15.729 1.00 90.19 172 THR A C 1
ATOM 1310 O O . THR A 1 172 ? -11.712 -12.165 14.580 1.00 90.19 172 THR A O 1
ATOM 1313 N N . ARG A 1 173 ? -12.193 -13.859 15.965 1.00 88.81 173 ARG A N 1
ATOM 1314 C CA . ARG A 1 173 ? -12.438 -14.826 14.882 1.00 88.81 173 ARG A CA 1
ATOM 1315 C C . ARG A 1 173 ? -13.506 -14.331 13.901 1.00 88.81 173 ARG A C 1
ATOM 1317 O O . ARG A 1 173 ? -13.375 -14.558 12.702 1.00 88.81 173 ARG A O 1
ATOM 1324 N N . GLU A 1 174 ? -14.545 -13.677 14.410 1.00 91.00 174 GLU A N 1
ATOM 1325 C CA . GLU A 1 174 ? -15.642 -13.136 13.609 1.00 91.00 174 GLU A CA 1
ATOM 1326 C C . GLU A 1 174 ? -15.161 -12.030 12.664 1.00 91.00 174 GLU A C 1
ATOM 1328 O O . GLU A 1 174 ? -15.344 -12.148 11.451 1.00 91.00 174 GLU A O 1
ATOM 1333 N N . ALA A 1 175 ? -14.476 -11.010 13.187 1.00 90.50 175 ALA A N 1
ATOM 1334 C CA . ALA A 1 175 ? -13.931 -9.927 12.371 1.00 90.50 175 ALA A CA 1
ATOM 1335 C C . ALA A 1 175 ? -12.911 -10.429 11.344 1.00 90.50 175 ALA A C 1
ATOM 1337 O O . ALA A 1 175 ? -12.911 -9.997 10.196 1.00 90.50 175 ALA A O 1
ATOM 1338 N N . GLN A 1 176 ? -12.097 -11.414 11.711 1.00 86.62 176 GLN A N 1
ATOM 1339 C CA . GLN A 1 176 ? -11.118 -12.027 10.813 1.00 86.62 176 GLN A CA 1
ATOM 1340 C C . GLN A 1 176 ? -11.784 -12.914 9.743 1.00 86.62 176 GLN A C 1
ATOM 1342 O O . GLN A 1 176 ? -11.236 -13.124 8.664 1.00 86.62 176 GLN A O 1
ATOM 1347 N N . ALA A 1 177 ? -12.988 -13.434 9.998 1.00 88.06 177 ALA A N 1
ATOM 1348 C CA . ALA A 1 177 ? -13.816 -14.070 8.974 1.00 88.06 177 ALA A CA 1
ATOM 1349 C C . ALA A 1 177 ? -14.497 -13.047 8.057 1.00 88.06 177 ALA A C 1
ATOM 1351 O O . ALA A 1 177 ? -14.663 -13.319 6.871 1.00 88.06 177 ALA A O 1
ATOM 1352 N N . ILE A 1 178 ? -14.877 -11.876 8.578 1.00 90.19 178 ILE A N 1
ATOM 1353 C CA . ILE A 1 178 ? -15.347 -10.749 7.759 1.00 90.19 178 ILE A CA 1
ATOM 1354 C C . ILE A 1 178 ? -14.220 -10.284 6.828 1.00 90.19 178 ILE A C 1
ATOM 1356 O O . ILE A 1 178 ? -14.429 -10.226 5.622 1.00 90.19 178 ILE A O 1
ATOM 1360 N N . ALA A 1 179 ? -13.025 -10.037 7.367 1.00 86.38 179 ALA A N 1
ATOM 1361 C CA . ALA A 1 179 ? -11.829 -9.653 6.619 1.00 86.38 179 ALA A CA 1
ATOM 1362 C C . ALA A 1 179 ? -11.566 -10.569 5.413 1.00 86.38 179 ALA A C 1
ATOM 1364 O O . ALA A 1 179 ? -11.439 -10.090 4.289 1.00 86.38 179 ALA A O 1
ATOM 1365 N N . GLU A 1 180 ? -11.579 -11.886 5.632 1.00 85.31 180 GLU A N 1
ATOM 1366 C CA . GLU A 1 180 ? -11.367 -12.874 4.568 1.00 85.31 180 GLU A CA 1
ATOM 1367 C C . GLU A 1 180 ? -12.462 -12.833 3.490 1.00 85.31 180 GLU A C 1
ATOM 1369 O O . GLU A 1 180 ? -12.156 -12.926 2.303 1.00 85.31 180 GLU A O 1
ATOM 1374 N N . ARG A 1 181 ? -13.735 -12.620 3.864 1.00 87.88 181 ARG A N 1
ATOM 1375 C CA . ARG A 1 181 ? -14.830 -12.423 2.887 1.00 87.88 181 ARG A CA 1
ATOM 1376 C C . ARG A 1 181 ? -14.653 -11.166 2.036 1.00 87.88 181 ARG A C 1
ATOM 1378 O O . ARG A 1 181 ? -15.232 -11.083 0.956 1.00 87.88 181 ARG A O 1
ATOM 1385 N N . HIS A 1 182 ? -13.875 -10.210 2.531 1.00 87.56 182 HIS A N 1
ATOM 1386 C CA . HIS A 1 182 ? -13.471 -8.996 1.830 1.00 87.56 182 HIS A CA 1
ATOM 1387 C C . HIS A 1 182 ? -12.033 -9.078 1.299 1.00 87.56 182 HIS A C 1
ATOM 1389 O O . HIS A 1 182 ? -11.423 -8.048 1.038 1.00 87.56 182 HIS A O 1
ATOM 1395 N N . PHE A 1 183 ? -11.516 -10.296 1.101 1.00 85.12 183 PHE A N 1
ATOM 1396 C CA . PHE A 1 183 ? -10.245 -10.577 0.428 1.00 85.12 183 PHE A CA 1
ATOM 1397 C C . PHE A 1 183 ? -8.976 -10.141 1.168 1.00 85.12 183 PHE A C 1
ATOM 1399 O O . PHE A 1 183 ? -7.891 -10.199 0.596 1.00 85.12 183 PHE A O 1
ATOM 1406 N N . TYR A 1 184 ? -9.078 -9.756 2.438 1.00 84.19 184 TYR A N 1
ATOM 1407 C CA . TYR A 1 184 ? -7.911 -9.501 3.278 1.00 84.19 184 TYR A CA 1
ATOM 1408 C C . TYR A 1 184 ? -7.381 -10.790 3.900 1.00 84.19 184 TYR A C 1
ATOM 1410 O O . TYR A 1 184 ? -8.149 -11.711 4.194 1.00 84.19 184 TYR A O 1
ATOM 1418 N N . ARG A 1 185 ? -6.073 -10.846 4.175 1.00 81.62 185 ARG A N 1
ATOM 1419 C CA . ARG A 1 185 ? -5.470 -11.996 4.855 1.00 81.62 185 ARG A CA 1
ATOM 1420 C C . ARG A 1 185 ? -5.652 -11.871 6.369 1.00 81.62 185 ARG A C 1
ATOM 1422 O O . ARG A 1 185 ? -5.173 -10.891 6.957 1.00 81.62 185 ARG A O 1
ATOM 1429 N N . PRO A 1 186 ? -6.283 -12.866 7.018 1.00 81.94 186 PRO A N 1
ATOM 1430 C CA . PRO A 1 186 ? -6.371 -12.907 8.468 1.00 81.94 186 PRO A CA 1
ATOM 1431 C C . PRO A 1 186 ? -4.991 -13.001 9.125 1.00 81.94 186 PRO A C 1
ATOM 1433 O O . PRO A 1 186 ? -4.087 -13.644 8.593 1.00 81.94 186 PRO A O 1
ATOM 1436 N N . THR A 1 187 ? -4.829 -12.404 10.304 1.00 77.88 187 THR A N 1
ATOM 1437 C CA . THR A 1 187 ? -3.574 -12.464 11.078 1.00 77.88 187 THR A CA 1
ATOM 1438 C C . THR A 1 187 ? -3.623 -13.469 12.219 1.00 77.88 187 THR A C 1
ATOM 1440 O O . THR A 1 187 ? -2.588 -13.970 12.650 1.00 77.88 187 THR A O 1
ATOM 1443 N N . THR A 1 188 ? -4.822 -13.814 12.692 1.00 73.56 188 THR A N 1
ATOM 1444 C CA . THR A 1 188 ? -5.014 -14.702 13.852 1.00 73.56 188 THR A CA 1
ATOM 1445 C C . THR A 1 188 ? -5.257 -16.162 13.476 1.00 73.56 188 THR A C 1
ATOM 1447 O O . THR A 1 188 ? -5.398 -17.017 14.351 1.00 73.56 188 THR A O 1
ATOM 1450 N N . ARG A 1 189 ? -5.313 -16.469 12.177 1.00 70.75 189 ARG A N 1
ATOM 1451 C CA . ARG A 1 189 ? -5.428 -17.829 11.644 1.00 70.75 189 ARG A CA 1
ATOM 1452 C C . ARG A 1 189 ? -4.840 -17.906 10.236 1.00 70.75 189 ARG A C 1
ATOM 1454 O O . ARG A 1 189 ? -4.828 -16.888 9.547 1.00 70.75 189 ARG A O 1
ATOM 1461 N N . PRO A 1 190 ? -4.432 -19.099 9.774 1.00 68.38 190 PRO A N 1
ATOM 1462 C CA . PRO A 1 190 ? -4.130 -19.307 8.366 1.00 68.38 190 PRO A CA 1
ATOM 1463 C C . PRO A 1 190 ? -5.330 -18.917 7.496 1.00 68.38 190 PRO A C 1
ATOM 1465 O O . PRO A 1 190 ? -6.476 -19.243 7.831 1.00 68.38 190 PRO A O 1
ATOM 1468 N N . ALA A 1 191 ? -5.067 -18.221 6.390 1.00 65.19 191 ALA A N 1
ATOM 1469 C CA . ALA A 1 191 ? -6.081 -17.984 5.372 1.00 65.19 191 ALA A CA 1
ATOM 1470 C C . ALA A 1 191 ? -6.550 -19.338 4.815 1.00 65.19 191 ALA A C 1
ATOM 1472 O O . ALA A 1 191 ? -5.733 -20.212 4.526 1.00 65.19 191 ALA A O 1
ATOM 1473 N N . ALA A 1 192 ? -7.863 -19.521 4.681 1.00 60.97 192 ALA A N 1
ATOM 1474 C CA . ALA A 1 192 ? -8.435 -20.699 4.034 1.00 60.97 192 ALA A CA 1
ATOM 1475 C C . ALA A 1 192 ? -8.231 -20.649 2.514 1.00 60.97 192 ALA A C 1
ATOM 1477 O O . ALA A 1 192 ? -8.283 -21.674 1.835 1.00 60.97 192 ALA A O 1
ATOM 1478 N N . ILE A 1 193 ? -7.995 -19.450 1.980 1.00 57.69 193 ILE A N 1
ATOM 1479 C CA . ILE A 1 193 ? -7.729 -19.252 0.567 1.00 57.69 193 ILE A CA 1
ATOM 1480 C C . ILE A 1 193 ? -6.282 -19.660 0.289 1.00 57.69 193 ILE A C 1
ATOM 1482 O O . ILE A 1 193 ? -5.348 -19.023 0.775 1.00 57.69 193 ILE A O 1
ATOM 1486 N N . GLY A 1 194 ? -6.124 -20.757 -0.458 1.00 51.19 194 GLY A N 1
ATOM 1487 C CA . GLY A 1 194 ? -4.838 -21.346 -0.820 1.00 51.19 194 GLY A CA 1
ATOM 1488 C C . GLY A 1 194 ? -3.970 -20.353 -1.577 1.00 51.19 194 GLY A C 1
ATOM 1489 O O . GLY A 1 194 ? -4.113 -20.179 -2.782 1.00 51.19 194 GLY A O 1
ATOM 1490 N N . LEU A 1 195 ? -3.079 -19.696 -0.847 1.00 52.00 195 LEU A N 1
ATOM 1491 C CA . LEU A 1 195 ? -2.032 -18.853 -1.393 1.00 52.00 195 LEU A CA 1
ATOM 1492 C C . LEU A 1 195 ? -0.717 -19.532 -1.014 1.00 52.00 195 LEU A C 1
ATOM 1494 O O . LEU A 1 195 ? -0.566 -19.925 0.149 1.00 52.00 195 LEU A O 1
ATOM 1498 N N . PRO A 1 196 ? 0.203 -19.744 -1.967 1.00 54.28 196 PRO A N 1
ATOM 1499 C CA . PRO A 1 196 ? 1.448 -20.418 -1.662 1.00 54.28 196 PRO A CA 1
ATOM 1500 C C . PRO A 1 196 ? 2.204 -19.663 -0.556 1.00 54.28 196 PRO A C 1
ATOM 1502 O O . PRO A 1 196 ? 2.100 -18.434 -0.458 1.00 54.28 196 PRO A O 1
ATOM 1505 N N . PRO A 1 197 ? 2.942 -20.380 0.305 1.00 53.34 197 PRO A N 1
ATOM 1506 C CA . PRO A 1 197 ? 3.815 -19.749 1.280 1.00 53.34 197 PRO A CA 1
ATOM 1507 C C . PRO A 1 197 ? 4.895 -18.994 0.507 1.00 53.34 197 PRO A C 1
ATOM 1509 O O . PRO A 1 197 ? 5.744 -19.602 -0.139 1.00 53.34 197 PRO A O 1
ATOM 1512 N N . TRP A 1 198 ? 4.827 -17.668 0.515 1.00 62.44 198 TRP A N 1
ATOM 1513 C CA . TRP A 1 198 ? 5.770 -16.830 -0.211 1.00 62.44 198 TRP A CA 1
ATOM 1514 C C . TRP A 1 198 ? 6.629 -16.021 0.749 1.00 62.44 198 TRP A C 1
ATOM 1516 O O . TRP A 1 198 ? 6.124 -15.488 1.740 1.00 62.44 198 TRP A O 1
ATOM 1526 N N . GLU A 1 199 ? 7.906 -15.868 0.408 1.00 64.69 199 GLU A N 1
ATOM 1527 C CA . GLU A 1 199 ? 8.774 -14.890 1.053 1.00 64.69 199 GLU A CA 1
ATOM 1528 C C . GLU A 1 199 ? 8.349 -13.483 0.609 1.00 64.69 199 GLU A C 1
ATOM 1530 O O . GLU A 1 199 ? 8.239 -13.177 -0.582 1.00 64.69 199 GLU A O 1
ATOM 1535 N N . LEU A 1 200 ? 8.003 -12.645 1.583 1.00 76.00 200 LEU A N 1
ATOM 1536 C CA . LEU A 1 200 ? 7.627 -11.246 1.409 1.00 76.00 200 LEU A CA 1
ATOM 1537 C C . LEU A 1 200 ? 8.718 -10.392 2.038 1.00 76.00 200 LEU A C 1
ATOM 1539 O O . LEU A 1 200 ? 9.075 -10.616 3.196 1.00 76.00 200 LEU A O 1
ATOM 1543 N N . ASP A 1 201 ? 9.186 -9.378 1.315 1.00 80.06 201 ASP A N 1
ATOM 1544 C CA . ASP A 1 201 ? 10.002 -8.349 1.950 1.00 80.06 201 ASP A CA 1
ATOM 1545 C C . ASP A 1 201 ? 9.169 -7.631 3.007 1.00 80.06 201 ASP A C 1
ATOM 1547 O O . ASP A 1 201 ? 7.971 -7.406 2.834 1.00 80.06 201 ASP A O 1
ATOM 1551 N N . THR A 1 202 ? 9.803 -7.198 4.084 1.00 85.44 202 THR A N 1
ATOM 1552 C CA . THR A 1 202 ? 9.201 -6.257 5.029 1.00 85.44 202 THR A CA 1
ATOM 1553 C C . THR A 1 202 ? 9.863 -4.901 4.869 1.00 85.44 202 THR A C 1
ATOM 1555 O O . THR A 1 202 ? 11.017 -4.809 4.446 1.00 85.44 202 THR A O 1
ATOM 1558 N N . VAL A 1 203 ? 9.160 -3.823 5.216 1.00 86.56 203 VAL A N 1
ATOM 1559 C CA . VAL A 1 203 ? 9.782 -2.487 5.216 1.00 86.56 203 VAL A CA 1
ATOM 1560 C C . VAL A 1 203 ? 10.886 -2.420 6.263 1.00 86.56 203 VAL A C 1
ATOM 1562 O O . VAL A 1 203 ? 11.927 -1.810 6.042 1.00 86.56 203 VAL A O 1
ATOM 1565 N N . GLU A 1 204 ? 10.695 -3.122 7.373 1.00 87.12 204 GLU A N 1
ATOM 1566 C CA . GLU A 1 204 ? 11.677 -3.310 8.431 1.00 87.12 204 GLU A CA 1
ATOM 1567 C C . GLU A 1 204 ? 12.972 -3.942 7.905 1.00 87.12 204 GLU A C 1
ATOM 1569 O O . GLU A 1 204 ? 14.051 -3.440 8.207 1.00 87.12 204 GLU A O 1
ATOM 1574 N N . GLY A 1 205 ? 12.879 -5.004 7.098 1.00 87.88 205 GLY A N 1
ATOM 1575 C CA . GLY A 1 205 ? 14.047 -5.717 6.577 1.00 87.88 205 GLY A CA 1
ATOM 1576 C C . GLY A 1 205 ? 14.672 -5.065 5.344 1.00 87.88 205 GLY A C 1
ATOM 1577 O O . GLY A 1 205 ? 15.890 -4.956 5.252 1.00 87.88 205 GLY A O 1
ATOM 1578 N N . ALA A 1 206 ? 13.855 -4.618 4.391 1.00 88.81 206 ALA A N 1
ATOM 1579 C CA . ALA A 1 206 ? 14.341 -4.110 3.111 1.00 88.81 206 ALA A CA 1
ATOM 1580 C C . ALA A 1 206 ? 14.701 -2.615 3.142 1.00 88.81 206 ALA A C 1
ATOM 1582 O O . ALA A 1 206 ? 15.474 -2.168 2.292 1.00 88.81 206 ALA A O 1
ATOM 1583 N N . PHE A 1 207 ? 14.162 -1.837 4.082 1.00 91.62 207 PHE A N 1
ATOM 1584 C CA . PHE A 1 207 ? 14.298 -0.375 4.095 1.00 91.62 207 PHE A CA 1
ATOM 1585 C C . PHE A 1 207 ? 14.655 0.190 5.471 1.00 91.62 207 PHE A C 1
ATOM 1587 O O . PHE A 1 207 ? 14.479 1.383 5.693 1.00 91.62 207 PHE A O 1
ATOM 1594 N N . GLU A 1 208 ? 15.128 -0.653 6.396 1.00 92.75 208 GLU A N 1
ATOM 1595 C CA . GLU A 1 208 ? 15.510 -0.246 7.759 1.00 92.75 208 GLU A CA 1
ATOM 1596 C C . GLU A 1 208 ? 14.343 0.384 8.546 1.00 92.75 208 GLU A C 1
ATOM 1598 O O . GLU A 1 208 ? 14.514 1.178 9.474 1.00 92.75 208 GLU A O 1
ATOM 1603 N N . GLY A 1 209 ? 13.117 0.001 8.180 1.00 89.81 209 GLY A N 1
ATOM 1604 C CA . GLY A 1 209 ? 11.890 0.469 8.801 1.00 89.81 209 GLY A CA 1
ATOM 1605 C C . GLY A 1 209 ? 11.304 1.732 8.174 1.00 89.81 209 GLY A C 1
ATOM 1606 O O . GLY A 1 209 ? 11.890 2.434 7.352 1.00 89.81 209 GLY A O 1
ATOM 1607 N N . TRP A 1 210 ? 10.074 2.028 8.592 1.00 86.75 210 TRP A N 1
ATOM 1608 C CA . TRP A 1 210 ? 9.246 3.067 7.980 1.00 86.75 210 TRP A CA 1
ATOM 1609 C C . TRP A 1 210 ? 9.832 4.475 8.036 1.00 86.75 210 TRP A C 1
ATOM 1611 O O . TRP A 1 210 ? 9.587 5.261 7.127 1.00 86.75 210 TRP A O 1
ATOM 1621 N N . ASN A 1 211 ? 10.597 4.805 9.076 1.00 90.00 211 ASN A N 1
ATOM 1622 C CA . ASN A 1 211 ? 11.196 6.133 9.194 1.00 90.00 211 ASN A CA 1
ATOM 1623 C C . ASN A 1 211 ? 12.278 6.351 8.131 1.00 90.00 211 ASN A C 1
ATOM 1625 O O . ASN A 1 211 ? 12.259 7.377 7.456 1.00 90.00 211 ASN A O 1
ATOM 1629 N N . ALA A 1 212 ? 13.180 5.382 7.953 1.00 92.25 212 ALA A N 1
ATOM 1630 C CA . ALA A 1 212 ? 14.218 5.444 6.930 1.00 92.25 212 ALA A CA 1
ATOM 1631 C C . ALA A 1 212 ? 13.603 5.409 5.524 1.00 92.25 212 ALA A C 1
ATOM 1633 O O . ALA A 1 212 ? 13.929 6.258 4.696 1.00 92.25 212 ALA A O 1
ATOM 1634 N N . ALA A 1 213 ? 12.625 4.523 5.294 1.00 91.19 213 ALA A N 1
ATOM 1635 C CA . ALA A 1 213 ? 11.887 4.468 4.034 1.00 91.19 213 ALA A CA 1
ATOM 1636 C C . ALA A 1 213 ? 11.213 5.810 3.690 1.00 91.19 213 ALA A C 1
ATOM 1638 O O . ALA A 1 213 ? 11.339 6.295 2.567 1.00 91.19 213 ALA A O 1
ATOM 1639 N N . GLN A 1 214 ? 10.529 6.436 4.656 1.00 86.31 214 GLN A N 1
ATOM 1640 C CA . GLN A 1 214 ? 9.867 7.724 4.451 1.00 86.31 214 GLN A CA 1
ATOM 1641 C C . GLN A 1 214 ? 10.872 8.823 4.109 1.00 86.31 214 GLN A C 1
ATOM 1643 O O . GLN A 1 214 ? 10.639 9.560 3.160 1.00 86.31 214 GLN A O 1
ATOM 1648 N N . GLN A 1 215 ? 11.985 8.911 4.837 1.00 89.75 215 GLN A N 1
ATOM 1649 C CA . GLN A 1 215 ? 12.991 9.946 4.600 1.00 89.75 215 GLN A CA 1
ATOM 1650 C C . GLN A 1 215 ? 13.707 9.774 3.257 1.00 89.75 215 GLN A C 1
ATOM 1652 O O . GLN A 1 215 ? 13.887 10.742 2.526 1.00 89.75 215 GLN A O 1
ATOM 1657 N N . ALA A 1 216 ? 14.087 8.546 2.905 1.00 92.56 216 ALA A N 1
ATOM 1658 C CA . ALA A 1 216 ? 14.826 8.283 1.675 1.00 92.56 216 ALA A CA 1
ATOM 1659 C C . ALA A 1 216 ? 13.945 8.377 0.422 1.00 92.56 216 ALA A C 1
ATOM 1661 O O . ALA A 1 216 ? 14.402 8.852 -0.619 1.00 92.56 216 ALA A O 1
ATOM 1662 N N . HIS A 1 217 ? 12.691 7.921 0.502 1.00 90.06 217 HIS A N 1
ATOM 1663 C CA . HIS A 1 217 ? 11.849 7.765 -0.682 1.00 90.06 217 HIS A CA 1
ATOM 1664 C C . HIS A 1 217 ? 10.745 8.806 -0.812 1.00 90.06 217 HIS A C 1
ATOM 1666 O O . HIS A 1 217 ? 10.427 9.162 -1.938 1.00 90.06 217 HIS A O 1
ATOM 1672 N N . PHE A 1 218 ? 10.171 9.299 0.287 1.00 87.81 218 PHE A N 1
ATOM 1673 C CA . PHE A 1 218 ? 8.880 10.001 0.262 1.00 87.81 218 PHE A CA 1
ATOM 1674 C C . PHE A 1 218 ? 8.874 11.363 0.970 1.00 87.81 218 PHE A C 1
ATOM 1676 O O . PHE A 1 218 ? 7.810 11.963 1.110 1.00 87.81 218 PHE A O 1
ATOM 1683 N N . ALA A 1 219 ? 10.010 11.828 1.490 1.00 86.50 219 ALA A N 1
ATOM 1684 C CA . ALA A 1 219 ? 10.137 13.199 1.965 1.00 86.50 219 ALA A CA 1
ATOM 1685 C C . ALA A 1 219 ? 10.104 14.171 0.776 1.00 86.50 219 ALA A C 1
ATOM 1687 O O . ALA A 1 219 ? 10.349 13.776 -0.364 1.00 86.50 219 ALA A O 1
ATOM 1688 N N . GLU A 1 220 ? 9.823 15.442 1.046 1.00 83.19 220 GLU A N 1
ATOM 1689 C CA . GLU A 1 220 ? 9.835 16.478 0.013 1.00 83.19 220 GLU A CA 1
ATOM 1690 C C . GLU A 1 220 ? 11.200 16.519 -0.694 1.00 83.19 220 GLU A C 1
ATOM 1692 O O . GLU A 1 220 ? 12.251 16.620 -0.055 1.00 83.19 220 GLU A O 1
ATOM 1697 N N . GLY A 1 221 ? 11.188 16.394 -2.022 1.00 84.50 221 GLY A N 1
ATOM 1698 C CA . GLY A 1 221 ? 12.395 16.363 -2.847 1.00 84.50 221 GLY A CA 1
ATOM 1699 C C . GLY A 1 221 ? 13.195 15.056 -2.768 1.00 84.50 221 GLY A C 1
ATOM 1700 O O . GLY A 1 221 ? 14.320 15.007 -3.273 1.00 84.50 221 GLY A O 1
ATOM 1701 N N . ALA A 1 222 ? 12.652 14.002 -2.151 1.00 91.94 222 ALA A N 1
ATOM 1702 C CA . ALA A 1 222 ? 13.281 12.685 -2.068 1.00 91.94 222 ALA A CA 1
ATOM 1703 C C . ALA A 1 222 ? 13.149 11.887 -3.380 1.00 91.94 222 ALA A C 1
ATOM 1705 O O . ALA A 1 222 ? 12.785 12.416 -4.431 1.00 91.94 222 ALA A O 1
ATOM 1706 N N . LEU A 1 223 ? 13.484 10.592 -3.347 1.00 92.38 223 LEU A N 1
ATOM 1707 C CA . LEU A 1 223 ? 13.592 9.768 -4.557 1.00 92.38 223 LEU A CA 1
ATOM 1708 C C . LEU A 1 223 ? 12.295 9.664 -5.359 1.00 92.38 223 LEU A C 1
ATOM 1710 O O . LEU A 1 223 ? 12.361 9.635 -6.584 1.00 92.38 223 LEU A O 1
ATOM 1714 N N . PHE A 1 224 ? 11.137 9.588 -4.702 1.00 88.81 224 PHE A N 1
ATOM 1715 C CA . PHE A 1 224 ? 9.851 9.564 -5.395 1.00 88.81 224 PHE A CA 1
ATOM 1716 C C . PHE A 1 224 ? 9.662 10.839 -6.222 1.00 88.81 224 PHE A C 1
ATOM 1718 O O . PHE A 1 224 ? 9.463 10.739 -7.430 1.00 88.81 224 PHE A O 1
ATOM 1725 N N . ASP A 1 225 ? 9.821 12.013 -5.606 1.00 87.44 225 ASP A N 1
ATOM 1726 C CA . ASP A 1 225 ? 9.665 13.308 -6.276 1.00 87.44 225 ASP A CA 1
ATOM 1727 C C . ASP A 1 225 ? 10.682 13.478 -7.406 1.00 87.44 225 ASP A C 1
ATOM 1729 O O . ASP A 1 225 ? 10.318 13.826 -8.526 1.00 87.44 225 ASP A O 1
ATOM 1733 N N . GLN A 1 226 ? 11.956 13.167 -7.146 1.00 90.44 226 GLN A N 1
ATOM 1734 C CA . GLN A 1 226 ? 13.020 13.269 -8.147 1.00 90.44 226 GLN A CA 1
ATOM 1735 C C . GLN A 1 226 ? 12.719 12.423 -9.389 1.00 90.44 226 GLN A C 1
ATOM 1737 O O . GLN A 1 226 ? 12.896 12.891 -10.514 1.00 90.44 226 GLN A O 1
ATOM 1742 N N . LEU A 1 227 ? 12.272 11.179 -9.193 1.00 89.81 227 LEU A N 1
ATOM 1743 C CA . LEU A 1 227 ? 11.998 10.245 -10.286 1.00 89.81 227 LEU A CA 1
ATOM 1744 C C . LEU A 1 227 ? 10.674 10.562 -10.993 1.00 89.81 227 LEU A C 1
ATOM 1746 O O . LEU A 1 227 ? 10.613 10.451 -12.214 1.00 89.81 227 LEU A O 1
ATOM 1750 N N . SER A 1 228 ? 9.651 11.003 -10.254 1.00 82.44 228 SER A N 1
ATOM 1751 C CA . SER A 1 228 ? 8.373 11.474 -10.803 1.00 82.44 228 SER A CA 1
ATOM 1752 C C . SER A 1 228 ? 8.590 12.676 -11.723 1.00 82.44 228 SER A C 1
ATOM 1754 O O . SER A 1 228 ? 8.254 12.623 -12.906 1.00 82.44 228 SER A O 1
ATOM 1756 N N . ILE A 1 229 ? 9.270 13.714 -11.223 1.00 87.00 229 ILE A N 1
ATOM 1757 C CA . ILE A 1 229 ? 9.548 14.945 -11.972 1.00 87.00 229 ILE A CA 1
ATOM 1758 C C . ILE A 1 229 ? 10.409 14.647 -13.204 1.00 87.00 229 ILE A C 1
ATOM 1760 O O . ILE A 1 229 ? 10.118 15.143 -14.293 1.00 87.00 229 ILE A O 1
ATOM 1764 N N . ALA A 1 230 ? 11.442 13.808 -13.066 1.00 86.94 230 ALA A N 1
ATOM 1765 C CA . ALA A 1 230 ? 12.285 13.406 -14.193 1.00 86.94 230 ALA A CA 1
ATOM 1766 C C . ALA A 1 230 ? 11.498 12.665 -15.291 1.00 86.94 230 ALA A C 1
ATOM 1768 O O . ALA A 1 230 ? 11.838 12.778 -16.468 1.00 86.94 230 ALA A O 1
ATOM 1769 N N . ALA A 1 231 ? 10.437 11.945 -14.919 1.00 81.44 231 ALA A N 1
ATOM 1770 C CA . ALA A 1 231 ? 9.529 11.263 -15.837 1.00 81.44 231 ALA A CA 1
ATOM 1771 C C . ALA A 1 231 ? 8.370 12.149 -16.346 1.00 81.44 231 ALA A C 1
ATOM 1773 O O . ALA A 1 231 ? 7.518 11.667 -17.095 1.00 81.44 231 ALA A O 1
ATOM 1774 N N . GLY A 1 232 ? 8.321 13.431 -15.964 1.00 80.69 232 GLY A N 1
ATOM 1775 C CA . GLY A 1 232 ? 7.256 14.360 -16.354 1.00 80.69 232 GLY A CA 1
ATOM 1776 C C . GLY A 1 232 ? 5.922 14.107 -15.646 1.00 80.69 232 GLY A C 1
ATOM 1777 O O . GLY A 1 232 ? 4.865 14.349 -16.235 1.00 80.69 232 GLY A O 1
ATOM 1778 N N . ARG A 1 233 ? 5.976 13.578 -14.420 1.00 75.06 233 ARG A N 1
ATOM 1779 C CA . ARG A 1 233 ? 4.828 13.283 -13.557 1.00 75.06 233 ARG A CA 1
ATOM 1780 C C . ARG A 1 233 ? 4.731 14.255 -12.394 1.00 75.06 233 ARG A C 1
ATOM 1782 O O . ARG A 1 233 ? 5.774 14.485 -11.738 1.00 75.06 233 ARG A O 1
#

Mean predicted aligned error: 10.49 Å

Radius of gyration: 18.85 Å; Cα contacts (8 Å, |Δi|>4): 377; chains: 1; bounding box: 39×38×57 Å

Solvent-accessible surface area (backbone atoms only — not comparable to full-atom values): 13074 Å² total; per-residue (Å²): 129,83,82,74,101,51,73,84,42,80,47,72,61,58,32,38,42,36,53,39,19,33,34,33,56,82,89,69,80,70,69,99,75,78,72,79,73,96,71,89,61,103,74,68,59,58,80,69,57,39,69,34,25,31,52,17,36,61,42,65,57,50,48,50,24,53,35,54,57,30,26,74,76,58,35,68,66,38,16,53,54,50,51,28,54,32,40,58,36,34,90,55,84,44,95,28,33,67,52,28,51,42,43,36,74,72,65,68,45,73,59,25,36,47,26,45,34,28,55,33,47,45,36,27,76,71,71,36,83,71,49,35,47,78,46,70,54,94,66,33,32,57,35,57,59,74,49,65,52,47,53,72,58,25,62,76,65,72,38,47,70,62,54,48,51,52,60,57,44,49,69,34,74,65,41,34,52,49,39,42,79,61,50,34,37,36,66,88,48,84,62,87,69,92,65,81,94,69,80,55,45,40,52,57,76,76,40,72,20,68,70,50,39,39,56,57,36,67,33,94,80,17,51,48,50,53,33,29,50,75,36,75,92